Protein 5HF7 (pdb70)

B-factor: mean 44.43, std 16.36, range [14.42, 118.44]

Radius of gyration: 16.07 Å; Cα contacts (8 Å, |Δi|>4): 380; chains: 1; bounding box: 51×33×39 Å

CATH classification: 3.40.470.10

Sequence (197 aa):
KVDRFNGVSEAELLTKTLPDILTFNLDIVIIGINPGLMAAYKGHHYPPGGPPGGNHFWKCLFMSGLSEEVQLNHMDDHTLPGKYGIGFTNMVEERRTTPGSKDLSSKEFREGGRILVQKLQKYQPRIAVFNGKKCIYEEIFSKEVFGVKVKNLEFGLQPHKIPDTETLCYVMMPSSSARCAQFPRAQDKVVHYYIKLKDLRDQLKGIE

Nearest PDB structures (foldseek):
  6u15-assembly1_A  TM=9.972E-01  e=1.897E-40  Homo sapiens
  5cys-assembly1_A  TM=1.000E+00  e=2.961E-40  Homo sapiens
  1wyw-assembly1_A  TM=9.608E-01  e=2.384E-38  Homo sapiens
  3uo7-assembly1_A  TM=9.931E-01  e=1.777E-35  Homo sapiens
  3ufj-assembly1_B  TM=9.881E-01  e=6.341E-35  Homo sapiens

Solvent-accessible surface area: 9924 Å² total; per-residue (Å²): 160,138,102,151,14,125,67,45,64,81,70,96,1,68,113,76,69,18,86,57,15,30,62,116,146,5,23,0,0,0,0,1,24,21,3,28,12,48,10,0,54,94,26,29,4,29,10,39,134,44,39,23,0,17,108,0,0,82,78,3,43,7,1,129,78,92,22,71,29,117,35,0,112,72,0,20,80,75,39,15,0,0,0,2,24,5,7,127,102,1,3,58,13,38,201,80,17,56,68,66,37,17,126,92,6,0,142,65,3,24,118,57,4,59,120,37,91,1,90,0,0,0,0,3,1,66,44,0,3,90,42,0,9,97,66,35,41,63,49,86,89,106,126,26,128,45,12,93,17,118,59,100,1,48,137,16,130,2,26,0,6,0,0,5,23,1,31,44,174,34,84,146,45,82,138,4,93,44,0,13,103,44,0,68,68,0,51,69,18,34,74,121,43,74,61,105,95

InterPro domains:
  IPR003310 G/T mismatch-specific thymine DNA glycosylasee TDG-like, eukaryotes [TIGR00584] (2-329)
  IPR005122 Uracil-DNA glycosylase-like [PF03167] (129-289)
  IPR015637 Uracil DNA glycosylase family 2 [PTHR12159] (29-347)
  IPR015637 Uracil DNA glycosylase family 2 [cd10028] (124-293)
  IPR036895 Uracil-DNA glycosylase-like domain superfamily [G3DSA:3.40.470.10] (105-308)
  IPR036895 Uracil-DNA glycosylase-like domain superfamily [SSF52141] (123-297)

Organism: Homo sapiens (NCBI:txid9606)

GO terms:
  GO:0005634 nucleus (C, IDA)
  GO:0003690 double-stranded DNA binding (F, IDA)
  GO:0030983 mismatched DNA binding (F, IDA)
  GO:0008263 pyrimidine-specific mismatch base pair DNA N-glycosylase activity (F, IDA)
  GO:0006284 base-excision repair (P, IDA)
  GO:0019104 DNA N-glycosylase activity (F, IDA)
  GO:0003684 damaged DNA binding (F, TAS)
  GO:0005654 nucleoplasm (C, TAS)
  GO:0006284 base-excision repair (P, TAS)
  GO:0045008 depyrimidination (P, TAS)
  GO:0141167 chromosomal 5-methylcytosine DNA demethylation, oxidation pathway (P, TAS)
  GO:0019104 DNA N-glycosylase activity (F, TAS)
  GO:0005515 protein binding (F, IPI)
  GO:0005654 nucleoplasm (C, IDA)
  GO:0019104 DNA N-glycosylase activity (F, IMP)
  GO:0003676 nucleic acid binding (F, EXP)
  GO:0000287 magnesium ion binding (F, IDA)
  GO:0004844 uracil DNA N-glycosylase activity (F, IDA)
  GO:0005524 ATP binding (F, IDA)
  GO:0031402 sodium ion binding (F, IDA)

Structure (mmCIF, N/CA/C/O backbone):
data_5HF7
#
_entry.id   5HF7
#
_cell.length_a   97.030
_cell.length_b   52.750
_cell.length_c   81.340
_cell.angle_alpha   90.00
_cell.angle_beta   95.18
_cell.angle_gamma   90.00
#
_symmetry.space_group_name_H-M   'C 1 2 1'
#
loop_
_entity.id
_entity.type
_entity.pdbx_description
1 polymer 'G/T mismatch-specific thymine DNA glycosylase'
2 polymer 'DNA (28-MER)'
3 polymer 'DNA (28-MER)'
4 water water
#
loop_
_atom_site.group_PDB
_atom_site.id
_atom_site.type_symbol
_atom_site.label_atom_id
_atom_site.label_alt_id
_atom_site.label_comp_id
_atom_site.label_asym_id
_atom_site.label_entity_id
_atom_site.label_seq_id
_atom_site.pdbx_PDB_ins_code
_atom_site.Cartn_x
_atom_site.Cartn_y
_atom_site.Cartn_z
_atom_site.occupancy
_atom_site.B_iso_or_equiv
_atom_site.auth_seq_id
_atom_site.auth_comp_id
_atom_site.auth_asym_id
_atom_site.auth_atom_id
_atom_site.pdbx_PDB_model_num
ATOM 1 N N . LYS A 1 26 ? 1.830 3.797 41.291 1.00 72.48 107 LYS A N 1
ATOM 2 C CA . LYS A 1 26 ? 2.890 4.228 42.202 1.00 69.19 107 LYS A CA 1
ATOM 3 C C . LYS A 1 26 ? 4.202 4.524 41.467 1.00 68.22 107 LYS A C 1
ATOM 4 O O . LYS A 1 26 ? 4.450 3.975 40.390 1.00 68.44 107 LYS A O 1
ATOM 6 N N . VAL A 1 27 ? 5.043 5.387 42.062 1.00 60.15 108 VAL A N 1
ATOM 7 C CA . VAL A 1 27 ? 6.343 5.768 41.507 1.00 55.89 108 VAL A CA 1
ATOM 8 C C . VAL A 1 27 ? 7.410 4.766 41.980 1.00 53.50 108 VAL A C 1
ATOM 9 O O . VAL A 1 27 ? 7.569 4.549 43.181 1.00 52.09 108 VAL A O 1
ATOM 13 N N . ASP A 1 28 ? 8.125 4.165 41.024 1.00 46.25 109 ASP A N 1
ATOM 14 C CA . ASP A 1 28 ? 9.176 3.187 41.282 1.00 42.74 109 ASP A CA 1
ATOM 15 C C . ASP A 1 28 ? 10.537 3.894 41.285 1.00 41.27 109 ASP A C 1
ATOM 16 O O . ASP A 1 28 ? 11.093 4.173 40.224 1.00 41.31 109 ASP A O 1
ATOM 21 N N . ARG A 1 29 ? 11.055 4.216 42.467 1.00 34.97 110 ARG A N 1
ATOM 22 C CA . ARG A 1 29 ? 12.347 4.894 42.580 1.00 33.56 110 ARG A CA 1
ATOM 23 C C . ARG A 1 29 ? 13.500 3.922 42.810 1.00 36.03 110 ARG A C 1
ATOM 24 O O . ARG A 1 29 ? 14.659 4.338 42.735 1.00 34.94 110 ARG A O 1
ATOM 32 N N . PHE A 1 30 ? 13.204 2.642 43.142 1.00 30.61 111 PHE A N 1
ATOM 33 C CA . PHE A 1 30 ? 14.264 1.692 43.507 1.00 28.64 111 PHE A CA 1
ATOM 34 C C . PHE A 1 30 ? 14.242 0.380 42.722 1.00 32.56 111 PHE A C 1
ATOM 35 O O . PHE A 1 30 ? 14.491 -0.705 43.281 1.00 31.25 111 PHE A O 1
ATOM 43 N N . ASN A 1 31 ? 13.989 0.491 41.406 1.00 29.70 112 ASN A N 1
ATOM 44 C CA . ASN A 1 31 ? 14.054 -0.662 40.519 1.00 30.54 112 ASN A CA 1
ATOM 45 C C . ASN A 1 31 ? 13.295 -1.893 41.072 1.00 33.18 112 ASN A C 1
ATOM 46 O O . ASN A 1 31 ? 13.823 -2.996 41.093 1.00 34.12 112 ASN A O 1
ATOM 51 N N . GLY A 1 32 ? 12.069 -1.679 41.545 1.00 32.65 113 GLY A N 1
ATOM 52 C CA . GLY A 1 32 ? 11.224 -2.769 42.038 1.00 33.68 113 GLY A CA 1
ATOM 53 C C . GLY A 1 32 ? 11.489 -3.273 43.443 1.00 37.20 113 GLY A C 1
ATOM 54 O O . GLY A 1 32 ? 10.852 -4.238 43.871 1.00 39.05 113 GLY A O 1
ATOM 55 N N . VAL A 1 33 ? 12.423 -2.647 44.168 1.00 32.88 114 VAL A N 1
ATOM 56 C CA . VAL A 1 33 ? 12.712 -2.992 45.565 1.00 31.98 114 VAL A CA 1
ATOM 57 C C . VAL A 1 33 ? 11.811 -2.108 46.447 1.00 34.89 114 VAL A C 1
ATOM 58 O O . VAL A 1 33 ? 11.741 -0.895 46.226 1.00 32.23 114 VAL A O 1
ATOM 62 N N . SER A 1 34 ? 11.109 -2.711 47.431 1.00 33.35 115 SER A N 1
ATOM 63 C CA . SER A 1 34 ? 10.209 -1.938 48.303 1.00 33.39 115 SER A CA 1
ATOM 64 C C . SER A 1 34 ? 10.982 -1.070 49.282 1.00 35.53 115 SER A C 1
ATOM 65 O O . SER A 1 34 ? 12.094 -1.425 49.676 1.00 33.84 115 SER A O 1
ATOM 68 N N . GLU A 1 35 ? 10.377 0.058 49.703 1.00 34.64 116 GLU A N 1
ATOM 69 C CA . GLU A 1 35 ? 10.951 0.959 50.706 1.00 34.17 116 GLU A CA 1
ATOM 70 C C . GLU A 1 35 ? 11.106 0.165 52.013 1.00 36.30 116 GLU A C 1
ATOM 71 O O . GLU A 1 35 ? 12.137 0.285 52.690 1.00 33.34 116 GLU A O 1
ATOM 77 N N . ALA A 1 36 ? 10.115 -0.700 52.322 1.00 35.96 117 ALA A N 1
ATOM 78 C CA . ALA A 1 36 ? 10.134 -1.572 53.509 1.00 37.42 117 ALA A CA 1
ATOM 79 C C . ALA A 1 36 ? 11.392 -2.453 53.564 1.00 38.54 117 ALA A C 1
ATOM 80 O O . ALA A 1 36 ? 11.958 -2.620 54.646 1.00 37.58 117 ALA A O 1
ATOM 82 N N . GLU A 1 37 ? 11.845 -2.992 52.405 1.00 34.00 118 GLU A N 1
ATOM 83 C CA . GLU A 1 37 ? 13.062 -3.809 52.341 1.00 33.90 118 GLU A CA 1
ATOM 84 C C . GLU A 1 37 ? 14.300 -2.950 52.607 1.00 35.45 118 GLU A C 1
ATOM 85 O O . GLU A 1 37 ? 15.189 -3.361 53.352 1.00 33.46 118 GLU A O 1
ATOM 91 N N . LEU A 1 38 ? 14.365 -1.762 51.990 1.00 31.50 119 LEU A N 1
ATOM 92 C CA . LEU A 1 38 ? 15.505 -0.857 52.185 1.00 28.52 119 LEU A CA 1
ATOM 93 C C . LEU A 1 38 ? 15.691 -0.446 53.636 1.00 31.72 119 LEU A C 1
ATOM 94 O O . LEU A 1 38 ? 16.826 -0.297 54.093 1.00 31.11 119 LEU A O 1
ATOM 99 N N . LEU A 1 39 ? 14.578 -0.214 54.338 1.00 30.51 120 LEU A N 1
ATOM 100 C CA . LEU A 1 39 ? 14.576 0.156 55.760 1.00 31.70 120 LEU A CA 1
ATOM 101 C C . LEU A 1 39 ? 15.274 -0.861 56.677 1.00 36.60 120 LEU A C 1
ATOM 102 O O . LEU A 1 39 ? 15.667 -0.496 57.796 1.00 36.39 120 LEU A O 1
ATOM 107 N N . THR A 1 40 ? 15.411 -2.137 56.215 1.00 33.93 121 THR A N 1
ATOM 108 C CA . THR A 1 40 ? 16.066 -3.209 56.982 1.00 35.93 121 THR A CA 1
ATOM 109 C C . THR A 1 40 ? 17.575 -3.289 56.666 1.00 37.48 121 THR A C 1
ATOM 110 O O . THR A 1 40 ? 18.320 -3.959 57.393 1.00 37.73 121 THR A O 1
ATOM 114 N N . LYS A 1 41 ? 18.015 -2.612 55.586 1.00 32.14 122 LYS A N 1
ATOM 115 C CA . LYS A 1 41 ? 19.406 -2.636 55.157 1.00 30.49 122 LYS A CA 1
ATOM 116 C C . LYS A 1 41 ? 20.274 -1.657 55.921 1.00 34.18 122 LYS A C 1
ATOM 117 O O . LYS A 1 41 ? 19.765 -0.714 56.516 1.00 33.67 122 LYS A O 1
ATOM 123 N N . THR A 1 42 ? 21.586 -1.942 55.972 1.00 31.09 123 THR A N 1
ATOM 124 C CA . THR A 1 42 ? 22.570 -1.071 56.600 1.00 29.60 123 THR A CA 1
ATOM 125 C C . THR A 1 42 ? 23.669 -0.775 55.600 1.00 31.02 123 THR A C 1
ATOM 126 O O . THR A 1 42 ? 23.766 -1.441 54.552 1.00 31.49 123 THR A O 1
ATOM 130 N N . LEU A 1 43 ? 24.495 0.215 55.925 1.00 26.40 124 LEU A N 1
ATOM 131 C CA . LEU A 1 43 ? 25.575 0.661 55.066 1.00 25.22 124 LEU A CA 1
ATOM 132 C C . LEU A 1 43 ? 26.897 0.422 55.765 1.00 29.60 124 LEU A C 1
ATOM 133 O O . LEU A 1 43 ? 27.120 0.977 56.845 1.00 30.61 124 LEU A O 1
ATOM 138 N N . PRO A 1 44 ? 27.784 -0.400 55.165 1.00 28.13 125 PRO A N 1
ATOM 139 C CA . PRO A 1 44 ? 29.079 -0.661 55.799 1.00 29.03 125 PRO A CA 1
ATOM 140 C C . PRO A 1 44 ? 29.991 0.555 55.954 1.00 31.74 125 PRO A C 1
ATOM 141 O O . PRO A 1 44 ? 30.072 1.423 55.074 1.00 30.49 125 PRO A O 1
ATOM 145 N N . ASP A 1 45 ? 30.712 0.597 57.081 1.00 28.70 126 ASP A N 1
ATOM 146 C CA . ASP A 1 45 ? 31.711 1.618 57.309 1.00 29.34 126 ASP A CA 1
ATOM 147 C C . ASP A 1 45 ? 32.863 1.372 56.353 1.00 35.13 126 ASP A C 1
ATOM 148 O O . ASP A 1 45 ? 33.114 0.235 55.962 1.00 34.41 126 ASP A O 1
ATOM 153 N N . ILE A 1 46 ? 33.569 2.439 55.981 1.00 27.39 127 ILE A N 1
ATOM 154 C CA . ILE A 1 46 ? 34.766 2.302 55.169 1.00 29.15 127 ILE A CA 1
ATOM 155 C C . ILE A 1 46 ? 35.825 2.977 56.009 1.00 32.22 127 ILE A C 1
ATOM 156 O O . ILE A 1 46 ? 36.021 4.190 55.914 1.00 30.45 127 ILE A O 1
ATOM 161 N N . LEU A 1 47 ? 36.433 2.202 56.918 1.00 30.45 128 LEU A N 1
ATOM 162 C CA . LEU A 1 47 ? 37.421 2.752 57.843 1.00 31.07 128 LEU A CA 1
ATOM 163 C C . LEU A 1 47 ? 38.713 1.955 57.875 1.00 36.12 128 LEU A C 1
ATOM 164 O O . LEU A 1 47 ? 38.697 0.727 57.771 1.00 35.61 128 LEU A O 1
ATOM 169 N N . THR A 1 48 ? 39.834 2.673 57.994 1.00 35.03 129 THR A N 1
ATOM 170 C CA . THR A 1 48 ? 41.187 2.126 58.116 1.00 37.49 129 THR A CA 1
ATOM 171 C C . THR A 1 48 ? 41.922 3.006 59.124 1.00 40.56 129 THR A C 1
ATOM 172 O O . THR A 1 48 ? 41.413 4.066 59.508 1.00 38.07 129 THR A O 1
ATOM 176 N N . PHE A 1 49 ? 43.129 2.596 59.520 1.00 38.53 130 PHE A N 1
ATOM 177 C CA . PHE A 1 49 ? 43.964 3.408 60.394 1.00 39.66 130 PHE A CA 1
ATOM 178 C C . PHE A 1 49 ? 44.724 4.429 59.520 1.00 44.12 130 PHE A C 1
ATOM 179 O O . PHE A 1 49 ? 44.715 4.326 58.285 1.00 44.36 130 PHE A O 1
ATOM 187 N N . ASN A 1 50 ? 45.338 5.434 60.161 1.00 41.44 131 ASN A N 1
ATOM 188 C CA . ASN A 1 50 ? 46.144 6.501 59.548 1.00 41.86 131 ASN A CA 1
ATOM 189 C C . ASN A 1 50 ? 45.385 7.325 58.492 1.00 43.39 131 ASN A C 1
ATOM 190 O O . ASN A 1 50 ? 45.994 7.828 57.544 1.00 45.23 131 ASN A O 1
ATOM 195 N N . LEU A 1 51 ? 44.068 7.490 58.665 1.00 37.46 132 LEU A N 1
ATOM 196 C CA . LEU A 1 51 ? 43.298 8.327 57.731 1.00 35.01 132 LEU A CA 1
ATOM 197 C C . LEU A 1 51 ? 43.473 9.803 58.082 1.00 38.45 132 LEU A C 1
ATOM 198 O O . LEU A 1 51 ? 43.652 10.146 59.251 1.00 38.42 132 LEU A O 1
ATOM 203 N N . ASP A 1 52 ? 43.411 10.675 57.078 1.00 33.62 133 ASP A N 1
ATOM 204 C CA . ASP A 1 52 ? 43.443 12.101 57.336 1.00 32.48 133 ASP A CA 1
ATOM 205 C C . ASP A 1 52 ? 42.044 12.533 57.781 1.00 34.21 133 ASP A C 1
ATOM 206 O O . ASP A 1 52 ? 41.901 13.348 58.693 1.00 34.24 133 ASP A O 1
ATOM 211 N N . ILE A 1 53 ? 41.009 11.997 5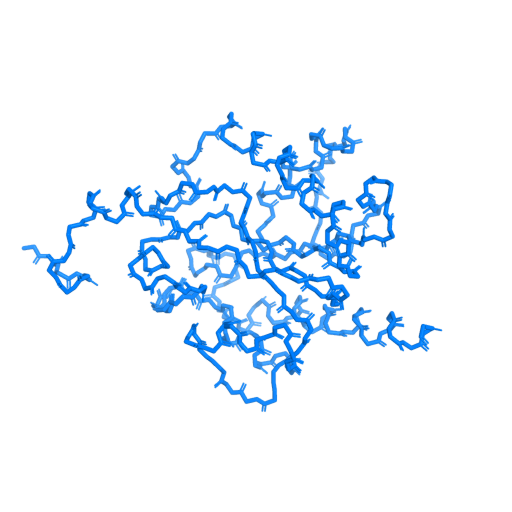7.118 1.00 30.61 134 ILE A N 1
ATOM 212 C CA . ILE A 1 53 ? 39.633 12.411 57.330 1.00 27.63 134 ILE A CA 1
ATOM 213 C C . ILE A 1 53 ? 38.667 11.230 57.424 1.00 31.24 134 ILE A C 1
ATOM 214 O O . ILE A 1 53 ? 38.755 10.285 56.637 1.00 30.92 134 ILE A O 1
ATOM 219 N N . VAL A 1 54 ? 37.672 11.351 58.314 1.00 26.31 135 VAL A N 1
ATOM 220 C CA . VAL A 1 54 ? 36.556 10.409 58.356 1.00 25.04 135 VAL A CA 1
ATOM 221 C C . VAL A 1 54 ? 35.304 11.260 58.192 1.00 25.58 135 VAL A C 1
ATOM 222 O O . VAL A 1 54 ? 35.072 12.174 58.995 1.00 25.89 135 VAL A O 1
ATOM 226 N N . ILE A 1 55 ? 34.535 10.998 57.125 1.00 23.89 136 ILE A N 1
ATOM 227 C CA . ILE A 1 55 ? 33.281 11.710 56.891 1.00 22.72 136 ILE A CA 1
ATOM 228 C C . ILE A 1 55 ? 32.238 10.944 57.693 1.00 24.49 136 I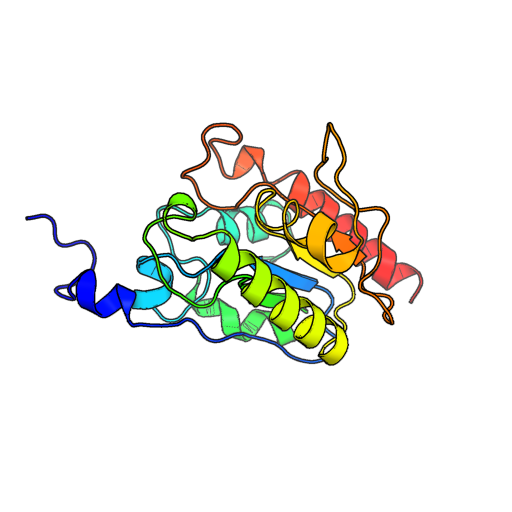LE A C 1
ATOM 229 O O . ILE A 1 55 ? 31.985 9.757 57.436 1.00 24.42 136 ILE A O 1
ATOM 234 N N . ILE A 1 56 ? 31.616 11.654 58.657 1.00 22.14 137 ILE A N 1
ATOM 235 C CA . ILE A 1 56 ? 30.585 11.082 59.514 1.00 21.56 137 ILE A CA 1
ATOM 236 C C . ILE A 1 56 ? 29.255 11.586 59.091 1.00 25.77 137 ILE A C 1
ATOM 237 O O . ILE A 1 56 ? 28.942 12.758 59.331 1.00 25.27 137 ILE A O 1
ATOM 242 N N . GLY A 1 57 ? 28.484 10.723 58.437 1.00 24.10 138 GLY A N 1
ATOM 243 C CA . GLY A 1 57 ? 27.128 11.064 58.052 1.00 23.05 138 GLY A CA 1
ATOM 244 C C . GLY A 1 57 ? 26.153 10.912 59.213 1.00 26.25 138 GLY A C 1
ATOM 245 O O . GLY A 1 57 ? 26.536 10.520 60.322 1.00 24.56 138 GLY A O 1
ATOM 246 N N . ILE A 1 58 ? 24.873 11.178 58.946 1.00 23.66 139 ILE A N 1
ATOM 247 C CA . ILE A 1 58 ? 23.838 11.042 59.976 1.00 22.50 139 ILE A CA 1
ATOM 248 C C . ILE A 1 58 ? 23.418 9.559 60.060 1.00 24.86 139 ILE A C 1
ATOM 249 O O . ILE A 1 58 ? 23.490 8.958 61.128 1.00 25.66 139 ILE A O 1
ATOM 254 N N . ASN A 1 59 ? 22.950 8.994 58.921 1.00 22.77 140 ASN A N 1
ATOM 255 C CA . ASN A 1 59 ? 22.535 7.590 58.819 1.00 22.73 140 ASN A CA 1
ATOM 256 C C . ASN A 1 59 ? 22.329 7.306 57.345 1.00 25.36 140 ASN A C 1
ATOM 257 O O . ASN A 1 59 ? 22.288 8.258 56.565 1.00 23.72 140 ASN A O 1
ATOM 262 N N . PRO A 1 60 ? 22.118 6.053 56.916 1.00 23.22 141 PRO A N 1
ATOM 263 C CA . PRO A 1 60 ? 21.898 5.842 55.484 1.00 21.60 141 PRO A CA 1
ATOM 264 C C . PRO A 1 60 ? 20.519 6.338 55.074 1.00 23.87 141 PRO A C 1
ATOM 265 O O . PRO A 1 60 ? 19.548 6.107 55.786 1.00 23.65 141 PRO A O 1
ATOM 269 N N . GLY A 1 61 ? 20.449 6.993 53.926 1.00 23.62 142 GLY A N 1
ATOM 270 C CA . GLY A 1 61 ? 19.176 7.347 53.306 1.00 23.17 142 GLY A CA 1
ATOM 271 C C . GLY A 1 61 ? 18.745 6.126 52.491 1.00 26.49 142 GLY A C 1
ATOM 272 O O . GLY A 1 61 ? 19.507 5.157 52.381 1.00 24.94 142 GLY A O 1
ATOM 273 N N . LEU A 1 62 ? 17.558 6.164 51.866 1.00 22.66 143 LEU A N 1
ATOM 274 C CA . LEU A 1 62 ? 17.079 5.021 51.063 1.00 24.58 143 LEU A CA 1
ATOM 275 C C . LEU A 1 62 ? 18.035 4.610 49.923 1.00 25.69 143 LEU A C 1
ATOM 276 O O . LEU A 1 62 ? 18.314 3.408 49.766 1.00 26.83 143 LEU A O 1
ATOM 281 N N . MET A 1 63 ? 18.574 5.597 49.160 1.00 23.79 144 MET A N 1
ATOM 282 C CA . MET A 1 63 ? 19.479 5.268 48.058 1.00 23.58 144 MET A CA 1
ATOM 283 C C . MET A 1 63 ? 20.813 4.680 48.547 1.00 25.05 144 MET A C 1
ATOM 284 O O . MET A 1 63 ? 21.301 3.730 47.924 1.00 24.17 144 MET A O 1
ATOM 289 N N . ALA A 1 64 ? 21.384 5.191 49.655 1.00 22.94 145 ALA A N 1
ATOM 290 C CA . ALA A 1 64 ? 22.614 4.580 50.179 1.00 23.29 145 ALA A CA 1
ATOM 291 C C . ALA A 1 64 ? 22.343 3.148 50.625 1.00 25.94 145 ALA A C 1
ATOM 292 O O . ALA A 1 64 ? 23.174 2.281 50.353 1.00 26.53 145 ALA A O 1
ATOM 294 N N . ALA A 1 65 ? 21.183 2.884 51.281 1.00 22.64 146 ALA A N 1
ATOM 295 C CA . ALA A 1 65 ? 20.843 1.495 51.673 1.00 23.53 146 ALA A CA 1
ATOM 296 C C . ALA A 1 65 ? 20.691 0.604 50.421 1.00 26.73 146 ALA A C 1
ATOM 297 O O . ALA A 1 65 ? 21.194 -0.532 50.398 1.00 26.70 146 ALA A O 1
ATOM 299 N N . TYR A 1 66 ? 20.024 1.124 49.386 1.00 24.17 147 TYR A N 1
ATOM 300 C CA . TYR A 1 66 ? 19.816 0.404 48.133 1.00 25.65 147 TYR A CA 1
ATOM 301 C C . TYR A 1 66 ? 21.153 0.002 47.492 1.00 29.04 147 TYR A C 1
ATOM 302 O O . TYR A 1 66 ? 21.371 -1.165 47.157 1.00 30.30 147 TYR A O 1
ATOM 311 N N . LYS A 1 67 ? 22.040 0.994 47.319 1.00 26.40 148 LYS A N 1
ATOM 312 C CA . LYS A 1 67 ? 23.301 0.818 46.583 1.00 26.20 148 LYS A CA 1
ATOM 313 C C . LYS A 1 67 ? 24.415 0.133 47.374 1.00 29.03 148 LYS A C 1
ATOM 314 O O . LYS A 1 67 ? 25.282 -0.519 46.775 1.00 29.69 148 LYS A O 1
ATOM 320 N N . GLY A 1 68 ? 24.403 0.322 48.682 1.00 25.19 149 GLY A N 1
ATOM 321 C CA . GLY A 1 68 ? 25.473 -0.186 49.540 1.00 25.25 149 GLY A CA 1
ATOM 322 C C . GLY A 1 68 ? 26.728 0.647 49.394 1.00 27.53 149 GLY A C 1
ATOM 323 O O . GLY A 1 68 ? 27.827 0.194 49.714 1.00 26.93 149 GLY A O 1
ATOM 324 N N . HIS A 1 69 ? 26.570 1.905 48.962 1.00 25.05 150 HIS A N 1
ATOM 325 C CA . HIS A 1 69 ? 27.680 2.848 48.827 1.00 23.93 150 HIS A CA 1
ATOM 326 C C . HIS A 1 69 ? 27.309 4.188 49.451 1.00 26.47 150 HIS A C 1
ATOM 327 O O . HIS A 1 69 ? 26.139 4.476 49.660 1.00 24.79 150 HIS A O 1
ATOM 334 N N . HIS A 1 70 ? 28.312 5.016 49.687 1.00 24.25 151 HIS A N 1
ATOM 335 C CA . HIS A 1 70 ? 28.123 6.264 50.395 1.00 24.53 151 HIS A CA 1
ATOM 336 C C . HIS A 1 70 ? 27.716 7.429 49.508 1.00 25.33 151 HIS A C 1
ATOM 337 O O . HIS A 1 70 ? 28.263 7.651 48.424 1.00 23.34 151 HIS A O 1
ATOM 344 N N . TYR A 1 71 ? 26.716 8.169 49.995 1.00 24.29 152 TYR A N 1
ATOM 345 C CA . TYR A 1 71 ? 26.157 9.372 49.354 1.00 21.91 152 TYR A CA 1
ATOM 346 C C . TYR A 1 71 ? 25.792 9.247 47.824 1.00 25.43 152 TYR A C 1
ATOM 347 O O . TYR A 1 71 ? 26.139 10.172 47.052 1.00 26.16 152 TYR A O 1
ATOM 356 N N A PRO A 1 72 ? 25.059 8.208 47.372 0.50 22.48 153 PRO A N 1
ATOM 357 N N B PRO A 1 72 ? 25.008 8.218 47.414 0.50 23.29 153 PRO A N 1
ATOM 358 C CA A PRO A 1 72 ? 24.654 8.191 45.953 0.50 23.80 153 PRO A CA 1
ATOM 359 C CA B PRO A 1 72 ? 24.616 8.113 45.997 0.50 25.05 153 PRO A CA 1
ATOM 360 C C A PRO A 1 72 ? 23.605 9.270 45.691 0.50 29.69 153 PRO A C 1
ATOM 361 C C B PRO A 1 72 ? 23.381 8.926 45.621 0.50 32.24 153 PRO A C 1
ATOM 362 O O A PRO A 1 72 ? 22.857 9.660 46.600 0.50 28.55 153 PRO A O 1
ATOM 363 O O B PRO A 1 72 ? 22.652 9.431 46.489 0.50 30.41 153 PRO A O 1
ATOM 370 N N A GLY A 1 73 ? 23.567 9.732 44.451 0.50 29.11 154 GLY A N 1
ATOM 371 N N B GLY A 1 73 ? 23.153 8.970 44.307 0.50 31.46 154 GLY A N 1
ATOM 372 C CA A GLY A 1 73 ? 22.632 10.751 44.004 0.50 31.05 154 GLY A CA 1
ATOM 373 C CA B GLY A 1 73 ? 22.005 9.545 43.620 0.50 33.25 154 GLY A CA 1
ATOM 374 C C A GLY A 1 73 ? 21.204 10.255 43.872 0.50 38.78 154 GLY A C 1
ATOM 375 C C B GLY A 1 73 ? 21.665 11.002 43.836 0.50 39.23 154 GLY A C 1
ATOM 376 O O A GLY A 1 73 ? 20.930 9.073 44.107 0.50 40.34 154 GLY A O 1
ATOM 377 O O B GLY A 1 73 ? 22.429 11.758 44.458 0.50 36.82 154 GLY A O 1
ATOM 378 N N A PRO A 1 74 ? 20.245 11.147 43.542 0.50 36.02 155 PRO A N 1
ATOM 379 N N B PRO A 1 74 ? 20.503 11.424 43.274 0.50 38.70 155 PRO A N 1
ATOM 380 C CA A PRO A 1 74 ? 20.414 12.553 43.121 0.50 35.53 155 PRO A CA 1
ATOM 381 C CA B PRO A 1 74 ? 19.921 12.764 43.349 0.50 39.09 155 PRO A CA 1
ATOM 382 C C A PRO A 1 74 ? 20.353 13.657 44.202 0.50 36.73 155 PRO A C 1
ATOM 383 C C B PRO A 1 74 ? 19.557 13.082 44.788 0.50 42.26 155 PRO A C 1
ATOM 384 O O A PRO A 1 74 ? 20.883 14.752 43.979 0.50 36.47 155 PRO A O 1
ATOM 385 O O B PRO A 1 74 ? 19.157 12.203 45.571 0.50 41.66 155 PRO A O 1
ATOM 392 N N A GLY A 1 75 ? 19.717 13.373 45.340 0.50 29.85 156 GLY A N 1
ATOM 393 N N B GLY A 1 75 ? 19.737 14.339 45.128 0.50 36.31 156 GLY A N 1
ATOM 394 C CA A GLY A 1 75 ? 19.476 14.344 46.399 0.50 27.49 156 GLY A CA 1
ATOM 395 C CA B GLY A 1 75 ? 19.436 14.807 46.465 0.50 33.28 156 GLY A CA 1
ATOM 396 C C A GLY A 1 75 ? 20.601 14.566 47.381 0.50 29.35 156 GLY A C 1
ATOM 397 C C B GLY A 1 75 ? 20.632 14.836 47.392 0.50 32.10 156 GLY A C 1
ATOM 398 O O A GLY A 1 75 ? 20.330 14.852 48.547 0.50 24.92 156 GLY A O 1
ATOM 399 O O B GLY A 1 75 ? 20.442 15.141 48.562 0.50 28.28 156 GLY A O 1
ATOM 400 N N . ASN A 1 76 ? 21.871 14.489 46.910 1.00 28.18 157 ASN A N 1
ATOM 401 C CA . ASN A 1 76 ? 23.055 14.629 47.789 1.00 25.59 157 ASN A CA 1
ATOM 402 C C . ASN A 1 76 ? 24.238 15.300 47.127 1.00 28.60 157 ASN A C 1
ATOM 403 O O . ASN A 1 76 ? 24.637 14.932 46.016 1.00 30.10 157 ASN A O 1
ATOM 408 N N . HIS A 1 77 ? 24.797 16.316 47.810 1.00 23.65 158 HIS A N 1
ATOM 409 C CA . HIS A 1 77 ? 25.870 17.144 47.267 1.00 22.25 158 HIS A CA 1
ATOM 410 C C . HIS A 1 77 ? 27.273 16.685 47.569 1.00 23.57 158 HIS A C 1
ATOM 411 O O . HIS A 1 77 ? 28.202 17.333 47.084 1.00 24.42 158 HIS A O 1
ATOM 418 N N . PHE A 1 78 ? 27.459 15.567 48.315 1.00 23.14 159 PHE A N 1
ATOM 419 C CA . PHE A 1 78 ? 28.805 15.184 48.752 1.00 22.70 159 PHE A CA 1
ATOM 420 C C . PHE A 1 78 ? 29.845 15.058 47.623 1.00 27.78 159 PHE A C 1
ATOM 421 O O . PHE A 1 78 ? 30.892 15.710 47.684 1.00 27.54 159 PHE A O 1
ATOM 429 N N . TRP A 1 79 ? 29.584 14.191 46.626 1.00 25.61 160 TRP A N 1
ATOM 430 C CA . TRP A 1 79 ? 30.568 13.933 45.576 1.00 26.21 160 TRP A CA 1
ATOM 431 C C . TRP A 1 79 ? 30.872 15.170 44.749 1.00 27.86 160 TRP A C 1
ATOM 432 O O . TRP A 1 79 ? 32.028 15.376 44.365 1.00 28.96 160 TRP A O 1
ATOM 443 N N . LYS A 1 80 ? 29.849 16.005 44.504 1.00 25.49 161 LYS A N 1
ATOM 444 C CA . LYS A 1 80 ? 30.012 17.269 43.765 1.00 26.84 161 LYS A CA 1
ATOM 445 C C . LYS A 1 80 ? 30.923 18.200 44.568 1.00 30.30 161 LYS A C 1
ATOM 446 O O . LYS A 1 80 ? 31.895 18.708 44.010 1.00 31.21 161 LYS A O 1
ATOM 452 N N . CYS A 1 81 ? 30.617 18.428 45.868 1.00 26.42 162 CYS A N 1
ATOM 453 C CA . CYS A 1 81 ? 31.462 19.283 46.726 1.00 26.74 162 CYS A CA 1
ATOM 454 C C . CYS A 1 81 ? 32.878 18.757 46.883 1.00 28.84 162 CYS A C 1
ATOM 455 O O . CYS A 1 81 ? 33.804 19.551 46.912 1.00 30.09 162 CYS A O 1
ATOM 458 N N . LEU A 1 82 ? 33.066 17.430 46.959 1.00 27.23 163 LEU A N 1
ATOM 459 C CA . LEU A 1 82 ? 34.406 16.837 47.085 1.00 27.31 163 LEU A CA 1
ATOM 460 C C . LEU A 1 82 ? 35.259 17.248 45.872 1.00 31.83 163 LEU A C 1
ATOM 461 O O . LEU A 1 82 ? 36.426 17.611 46.036 1.00 32.42 163 LEU A O 1
ATOM 466 N N . PHE A 1 83 ? 34.641 17.286 44.678 1.00 28.71 164 PHE A N 1
ATOM 467 C CA . PHE A 1 83 ? 35.339 17.685 43.452 1.00 30.35 164 PHE A CA 1
ATOM 468 C C . PHE A 1 83 ? 35.510 19.196 43.369 1.00 35.85 164 PHE A C 1
ATOM 469 O O . PH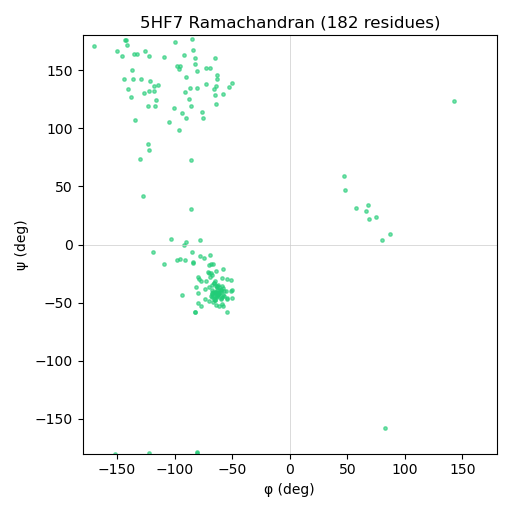E A 1 83 ? 36.626 19.673 43.162 1.00 38.10 164 PHE A O 1
ATOM 477 N N . MET A 1 84 ? 34.410 19.949 43.521 1.00 31.70 165 MET A N 1
ATOM 478 C CA . MET A 1 84 ? 34.424 21.419 43.442 1.00 32.20 165 MET A CA 1
ATOM 479 C C . MET A 1 84 ? 35.428 22.088 44.407 1.00 35.22 165 MET A C 1
ATOM 480 O O . MET A 1 84 ? 35.951 23.160 44.079 1.00 37.79 165 MET A O 1
ATOM 485 N N . SER A 1 85 ? 35.703 21.448 45.563 1.00 29.67 166 SER A N 1
ATOM 486 C CA . SER A 1 85 ? 36.623 21.930 46.594 1.00 30.37 166 SER A CA 1
ATOM 487 C C . SER A 1 85 ? 38.076 21.568 46.303 1.00 37.42 166 SER A C 1
ATOM 488 O O . SER A 1 85 ? 38.975 22.087 46.965 1.00 39.26 166 SER A O 1
ATOM 491 N N . GLY A 1 86 ? 38.283 20.635 45.381 1.00 35.52 167 GLY A N 1
ATOM 492 C CA . GLY A 1 86 ? 39.610 20.149 45.024 1.00 38.10 167 GLY A CA 1
ATOM 493 C C . GLY A 1 86 ? 40.088 18.999 45.895 1.00 41.24 167 GLY A C 1
ATOM 494 O O . GLY A 1 86 ? 41.256 18.611 45.809 1.00 43.83 167 GLY A O 1
ATOM 495 N N . LEU A 1 87 ? 39.194 18.440 46.743 1.00 34.39 168 LEU A N 1
ATOM 496 C CA . LEU A 1 87 ? 39.524 17.303 47.609 1.00 34.30 168 LEU A CA 1
ATOM 497 C C . LEU A 1 87 ? 39.730 16.029 46.766 1.00 40.16 168 LEU A C 1
ATOM 498 O O . LEU A 1 87 ? 40.535 15.181 47.122 1.00 42.36 168 LEU A O 1
ATOM 503 N N . SER A 1 88 ? 39.074 15.954 45.604 1.00 36.16 169 SER A N 1
ATOM 504 C CA . SER A 1 88 ? 39.298 14.912 44.596 1.00 38.02 169 SER A CA 1
ATOM 505 C C . SER A 1 88 ? 39.718 15.681 43.314 1.00 44.57 169 SER A C 1
ATOM 506 O O . SER A 1 88 ? 39.174 16.764 43.077 1.00 42.38 169 SER A O 1
ATOM 509 N N . GLU A 1 89 ? 40.695 15.158 42.526 1.00 46.78 170 GLU A N 1
ATOM 510 C CA A GLU A 1 89 ? 41.173 15.834 41.311 0.50 49.01 170 GLU A CA 1
ATOM 511 C CA B GLU A 1 89 ? 41.179 15.821 41.306 0.50 49.09 170 GLU A CA 1
ATOM 512 C C . GLU A 1 89 ? 40.230 15.639 40.111 1.00 51.57 170 GLU A C 1
ATOM 513 O O . GLU A 1 89 ? 40.362 16.342 39.102 1.00 53.00 170 GLU A O 1
ATOM 524 N N . VAL A 1 90 ? 39.282 14.697 40.221 1.00 45.06 171 VAL A N 1
ATOM 525 C CA . VAL A 1 90 ? 38.273 14.401 39.197 1.00 43.95 171 VAL A CA 1
ATOM 526 C C . VAL A 1 90 ? 36.914 14.253 39.885 1.00 44.03 171 VAL A C 1
ATOM 527 O O . VAL A 1 90 ? 36.858 14.098 41.107 1.00 40.84 171 VAL A O 1
ATOM 531 N N . GLN A 1 91 ? 35.824 14.317 39.107 1.00 39.94 172 GLN A N 1
ATOM 532 C CA . GLN A 1 91 ? 34.491 14.132 39.655 1.00 36.27 172 GLN A CA 1
ATOM 533 C C . GLN A 1 91 ? 34.271 12.630 39.912 1.00 39.06 172 GLN A C 1
ATOM 534 O O . GLN A 1 91 ? 34.226 11.820 38.976 1.00 38.98 172 GLN A O 1
ATOM 540 N N . LEU A 1 92 ? 34.147 12.269 41.191 1.00 34.92 173 LEU A N 1
ATOM 541 C CA . LEU A 1 92 ? 33.920 10.884 41.586 1.00 35.08 173 LEU A CA 1
ATOM 542 C C . LEU A 1 92 ? 32.435 10.685 41.875 1.00 35.14 173 LEU A C 1
ATOM 543 O O . LEU A 1 92 ? 31.656 11.640 41.833 1.00 32.21 173 LEU A O 1
ATOM 548 N N . ASN A 1 93 ? 32.038 9.449 42.133 1.00 30.79 174 ASN A N 1
ATOM 549 C CA . ASN A 1 93 ? 30.657 9.141 42.457 1.00 30.69 174 ASN A CA 1
ATOM 550 C C . ASN A 1 93 ? 30.669 8.054 43.544 1.00 31.14 174 ASN A C 1
ATOM 551 O O . ASN A 1 93 ? 31.743 7.550 43.889 1.00 28.96 174 ASN A O 1
ATOM 556 N N . HIS A 1 94 ? 29.496 7.673 44.048 1.00 27.65 175 HIS A N 1
ATOM 557 C CA . HIS A 1 94 ? 29.367 6.678 45.130 1.00 27.98 175 HIS A CA 1
ATOM 558 C C . HIS A 1 94 ? 30.122 5.368 44.886 1.00 30.88 175 HIS A C 1
ATOM 559 O O . HIS A 1 94 ? 30.595 4.749 45.842 1.00 31.98 175 HIS A O 1
ATOM 566 N N . MET A 1 95 ? 30.263 4.962 43.610 1.00 29.38 176 MET A N 1
ATOM 567 C CA . MET A 1 95 ? 30.942 3.696 43.299 1.00 30.59 176 MET A CA 1
ATOM 568 C C . MET A 1 95 ? 32.443 3.734 43.601 1.00 35.47 176 MET A C 1
ATOM 569 O O . MET A 1 95 ? 33.083 2.682 43.645 1.00 36.81 176 MET A O 1
ATOM 574 N N . ASP A 1 96 ? 33.002 4.944 43.753 1.00 32.04 177 ASP A N 1
ATOM 575 C CA . ASP A 1 96 ? 34.421 5.165 44.044 1.00 32.37 177 ASP A CA 1
ATOM 576 C C . ASP A 1 96 ? 34.727 5.219 45.545 1.00 35.97 177 ASP A C 1
ATOM 577 O O . ASP A 1 96 ? 35.870 5.500 45.921 1.00 37.10 177 ASP A O 1
ATOM 582 N N . ASP A 1 97 ? 33.719 5.016 46.409 1.00 31.57 178 ASP A N 1
ATOM 583 C CA . ASP A 1 97 ? 33.899 5.197 47.851 1.00 30.11 178 ASP A CA 1
ATOM 584 C C . ASP A 1 97 ? 34.991 4.313 48.481 1.00 33.93 178 ASP A C 1
ATOM 585 O O . ASP A 1 97 ? 35.725 4.805 49.341 1.00 33.21 178 ASP A O 1
ATOM 590 N N . HIS A 1 98 ? 35.158 3.063 48.005 1.00 30.89 179 HIS A N 1
ATOM 591 C CA . HIS A 1 98 ? 36.186 2.176 48.548 1.00 32.20 179 HIS A CA 1
ATOM 592 C C . HIS A 1 98 ? 37.619 2.584 48.203 1.00 37.43 179 HIS A C 1
ATOM 593 O O . HIS A 1 98 ? 38.559 2.137 48.874 1.00 37.10 179 HIS A O 1
ATOM 600 N N . THR A 1 99 ? 37.782 3.445 47.177 1.00 33.67 180 THR A N 1
ATOM 601 C CA . THR A 1 99 ? 39.093 3.913 46.721 1.00 34.51 180 THR A CA 1
ATOM 602 C C . THR A 1 99 ? 39.577 5.097 47.558 1.00 37.53 180 THR A C 1
ATOM 603 O O . THR A 1 99 ? 40.753 5.448 47.468 1.00 37.80 180 THR A O 1
ATOM 607 N N . LEU A 1 100 ? 38.666 5.752 48.323 1.00 33.95 181 LEU A N 1
ATOM 608 C CA . LEU A 1 100 ? 39.000 6.978 49.056 1.00 33.51 181 LEU A CA 1
ATOM 609 C C . LEU A 1 100 ? 40.041 6.789 50.170 1.00 36.60 181 LEU A C 1
ATOM 610 O O . LEU A 1 100 ? 40.953 7.608 50.212 1.00 36.66 181 LEU A O 1
ATOM 615 N N . PRO A 1 101 ? 40.042 5.726 51.006 1.00 32.87 182 PRO A N 1
ATOM 616 C CA . PRO A 1 101 ? 41.109 5.614 52.018 1.00 33.77 182 PRO A CA 1
ATOM 617 C C . PRO A 1 101 ? 42.521 5.586 51.424 1.00 40.91 182 PRO A C 1
ATOM 618 O O . PRO A 1 101 ? 43.354 6.396 51.823 1.00 40.67 182 PRO A O 1
ATOM 622 N N . GLY A 1 102 ? 42.747 4.714 50.443 1.00 39.59 183 GLY A N 1
ATOM 623 C CA . GLY A 1 102 ? 44.042 4.555 49.788 1.00 41.50 183 GLY A CA 1
ATOM 624 C C . GLY A 1 102 ? 44.512 5.739 48.965 1.00 48.47 183 GLY A C 1
ATOM 625 O O . GLY A 1 102 ? 45.653 6.184 49.121 1.00 49.87 183 GLY A O 1
ATOM 626 N N . LYS A 1 103 ? 43.636 6.263 48.086 1.00 44.61 184 LYS A N 1
ATOM 627 C CA . LYS A 1 103 ? 43.965 7.373 47.200 1.00 45.50 184 LYS A CA 1
ATOM 628 C C . LYS A 1 103 ? 43.870 8.752 47.828 1.00 48.74 184 LYS A C 1
ATOM 629 O O . LYS A 1 103 ? 44.669 9.617 47.482 1.00 50.49 184 LYS A O 1
ATOM 631 N N . TYR A 1 104 ? 42.892 8.982 48.714 1.00 44.44 185 TYR A N 1
ATOM 632 C CA . TYR A 1 104 ? 42.681 10.318 49.269 1.00 43.15 185 TYR A CA 1
ATOM 633 C C . TYR A 1 104 ? 42.835 10.448 50.784 1.00 44.89 185 TYR A C 1
ATOM 634 O O . TYR A 1 104 ? 42.789 11.573 51.282 1.00 43.67 185 TYR A O 1
ATOM 643 N N . GLY A 1 105 ? 43.013 9.335 51.498 1.00 40.50 186 GLY A N 1
ATOM 644 C CA . GLY A 1 105 ? 43.123 9.355 52.957 1.00 38.69 186 GLY A CA 1
ATOM 645 C C . GLY A 1 105 ? 41.813 9.750 53.620 1.00 37.70 186 GLY A C 1
ATOM 646 O O . GLY A 1 105 ? 41.816 10.407 54.662 1.00 36.18 186 GLY A O 1
ATOM 647 N N . ILE A 1 106 ? 40.676 9.342 53.006 1.00 32.61 187 ILE A N 1
ATOM 648 C CA . ILE A 1 106 ? 39.311 9.642 53.469 1.00 29.39 187 ILE A CA 1
ATOM 649 C C . ILE A 1 106 ? 38.527 8.346 53.703 1.00 32.17 187 ILE A C 1
ATOM 650 O O . ILE A 1 106 ? 38.481 7.504 52.822 1.00 33.08 187 ILE A O 1
ATOM 655 N N . GLY A 1 107 ? 37.865 8.254 54.852 1.00 27.14 188 GLY A N 1
ATOM 656 C CA . GLY A 1 107 ? 37.012 7.129 55.209 1.00 27.74 188 GLY A CA 1
ATOM 657 C C . GLY A 1 107 ? 35.605 7.612 55.496 1.00 28.80 188 GLY A C 1
ATOM 658 O O . GLY A 1 107 ? 35.340 8.823 55.465 1.00 26.52 188 GLY A O 1
ATOM 659 N N . PHE A 1 108 ? 34.724 6.666 55.851 1.00 25.28 189 PHE A N 1
ATOM 660 C CA . PHE A 1 108 ? 33.303 6.941 56.064 1.00 23.63 189 PHE A CA 1
ATOM 661 C C . PHE A 1 108 ? 32.689 6.127 57.180 1.00 28.26 189 PHE A C 1
ATOM 662 O O . PHE A 1 108 ? 32.912 4.911 57.291 1.00 27.21 189 PHE A O 1
ATOM 670 N N . THR A 1 109 ? 31.791 6.788 57.917 1.00 24.12 190 THR A N 1
ATOM 671 C CA . THR A 1 109 ? 30.891 6.168 58.884 1.00 24.47 190 THR A CA 1
ATOM 672 C C . THR A 1 109 ? 29.634 7.057 58.960 1.00 26.30 190 THR A C 1
ATOM 673 O O . THR A 1 109 ? 29.524 8.052 58.226 1.00 26.02 190 THR A O 1
ATOM 677 N N . ASN A 1 110 ? 28.676 6.643 59.812 1.00 25.46 191 ASN A N 1
ATOM 678 C CA . ASN A 1 110 ? 27.455 7.382 60.107 1.00 24.70 191 ASN A CA 1
ATOM 679 C C . ASN A 1 110 ? 27.239 7.296 61.591 1.00 27.46 191 ASN A C 1
ATOM 680 O O . ASN A 1 110 ? 27.615 6.280 62.231 1.00 28.25 191 ASN A O 1
ATOM 685 N N . MET A 1 111 ? 26.597 8.344 62.144 1.00 23.76 192 MET A N 1
ATOM 686 C CA . MET A 1 111 ? 26.281 8.403 63.589 1.00 24.89 192 MET A CA 1
ATOM 687 C C . MET A 1 111 ? 25.314 7.266 63.950 1.00 28.39 192 MET A C 1
ATOM 688 O O . MET A 1 111 ? 25.445 6.688 65.023 1.00 28.43 192 MET A O 1
ATOM 693 N N . VAL A 1 112 ? 24.277 7.048 63.109 1.00 25.21 193 VAL A N 1
ATOM 694 C CA . VAL A 1 112 ? 23.224 6.051 63.347 1.00 25.96 193 VAL A CA 1
ATOM 695 C C . VAL A 1 112 ? 23.264 5.005 62.216 1.00 27.70 193 VAL A C 1
ATOM 696 O O . VAL A 1 112 ? 23.373 5.382 61.035 1.00 25.20 193 VAL A O 1
ATOM 700 N N . GLU A 1 113 ? 23.148 3.721 62.579 1.00 28.24 194 GLU A N 1
ATOM 701 C CA A GLU A 1 113 ? 23.201 2.623 61.612 0.50 26.94 194 GLU A CA 1
ATOM 702 C CA B GLU A 1 113 ? 23.190 2.626 61.601 0.50 26.76 194 GLU A CA 1
ATOM 703 C C . GLU A 1 113 ? 21.901 2.456 60.806 1.00 28.94 194 GLU A C 1
ATOM 704 O O . GLU A 1 113 ? 21.965 2.100 59.616 1.00 29.48 194 GLU A O 1
ATOM 715 N N . ARG A 1 114 ? 20.738 2.639 61.476 1.00 26.49 195 ARG A N 1
ATOM 716 C CA A ARG A 1 114 ? 19.407 2.421 60.897 0.50 26.31 195 ARG A CA 1
ATOM 717 C CA B ARG A 1 114 ? 19.401 2.425 60.910 0.50 26.90 195 ARG A CA 1
ATOM 718 C C . ARG A 1 114 ? 19.118 3.316 59.710 1.00 28.80 195 ARG A C 1
ATOM 719 O O . ARG A 1 114 ? 19.319 4.523 59.796 1.00 26.09 195 ARG A O 1
ATOM 734 N N . THR A 1 115 ? 18.608 2.714 58.630 1.00 25.40 196 THR A N 1
ATOM 735 C CA . THR A 1 115 ? 18.243 3.437 57.405 1.00 24.47 196 THR A CA 1
ATOM 736 C C . THR A 1 115 ? 16.877 4.089 57.571 1.00 28.17 196 THR A C 1
ATOM 737 O O . THR A 1 115 ? 15.936 3.436 58.016 1.00 27.79 196 THR A O 1
ATOM 741 N N . THR A 1 116 ? 16.753 5.369 57.159 1.00 25.93 197 THR A N 1
ATOM 742 C CA . THR A 1 116 ? 15.469 6.047 57.141 1.00 26.22 197 THR A CA 1
ATOM 743 C C . THR A 1 116 ? 15.449 7.002 55.930 1.00 29.25 197 THR A C 1
ATOM 744 O O . THR A 1 116 ? 16.532 7.415 55.492 1.00 28.19 197 THR A O 1
ATOM 748 N N . PRO A 1 117 ? 14.270 7.479 55.462 1.00 28.26 198 PRO A N 1
ATOM 749 C CA . PRO A 1 117 ? 14.266 8.465 54.358 1.00 28.60 198 PRO A CA 1
ATOM 750 C C . PRO A 1 117 ? 14.960 9.797 54.700 1.00 30.31 198 PRO A C 1
ATOM 751 O O . PRO A 1 117 ? 15.604 10.397 53.833 1.00 28.53 198 PRO A O 1
ATOM 755 N N . GLY A 1 118 ? 14.840 10.235 55.955 1.00 28.02 199 GLY A N 1
ATOM 756 C CA . GLY A 1 118 ? 15.493 11.452 56.414 1.00 26.44 199 GLY A CA 1
ATOM 757 C C . GLY A 1 118 ? 15.835 11.390 57.895 1.00 30.96 199 GLY A C 1
ATOM 758 O O . GLY A 1 118 ? 15.324 10.538 58.626 1.00 30.20 199 GLY A O 1
ATOM 759 N N . SER A 1 119 ? 16.675 12.324 58.332 1.00 27.61 200 SER A N 1
ATOM 760 C CA . SER A 1 119 ? 17.175 12.460 59.714 1.00 27.46 200 SER A CA 1
ATOM 761 C C . SER A 1 119 ? 16.045 12.638 60.747 1.00 33.45 200 SER A C 1
ATOM 762 O O . SER A 1 119 ? 16.194 12.259 61.936 1.00 32.67 200 SER A O 1
ATOM 765 N N . LYS A 1 120 ? 14.914 13.225 60.303 1.00 30.47 201 LYS A N 1
ATOM 766 C CA . LYS A 1 120 ? 13.778 13.519 61.190 1.00 34.40 201 LYS A CA 1
ATOM 767 C C . LYS A 1 120 ? 13.073 12.267 61.750 1.00 37.00 201 LYS A C 1
ATOM 768 O O . LYS A 1 120 ? 12.307 12.378 62.702 1.00 39.45 201 LYS A O 1
ATOM 774 N N . ASP A 1 121 ? 13.311 11.093 61.147 1.00 38.27 202 ASP A N 1
ATOM 775 C CA . ASP A 1 121 ? 12.696 9.834 61.569 1.00 37.57 202 ASP A CA 1
ATOM 776 C C . ASP A 1 121 ? 13.459 9.145 62.704 1.00 41.37 202 ASP A C 1
ATOM 777 O O . ASP A 1 121 ? 12.968 8.151 63.246 1.00 43.10 202 ASP A O 1
ATOM 782 N N . LEU A 1 122 ? 14.643 9.672 63.077 1.00 34.01 203 LEU A N 1
ATOM 783 C CA . LEU A 1 122 ? 15.473 9.084 64.120 1.00 32.32 203 LEU A CA 1
ATOM 784 C C . LEU A 1 122 ? 15.141 9.643 65.492 1.00 38.30 203 LEU A C 1
ATOM 785 O O . LEU A 1 122 ? 14.901 10.850 65.633 1.00 38.46 203 LEU A O 1
ATOM 790 N N . SER A 1 123 ? 15.213 8.790 66.513 1.00 35.64 204 SER A N 1
ATOM 791 C CA . SER A 1 123 ? 14.924 9.221 67.887 1.00 36.47 204 SER A CA 1
ATOM 792 C C . SER A 1 123 ? 16.179 9.683 68.630 1.00 40.39 204 SER A C 1
ATOM 793 O O . SER A 1 123 ? 17.299 9.336 68.255 1.00 38.14 204 SER A O 1
ATOM 796 N N . SER A 1 124 ? 15.976 10.411 69.740 1.00 38.44 205 SER A N 1
ATOM 797 C CA . SER A 1 124 ? 17.055 10.894 70.583 1.00 38.28 205 SER A CA 1
ATOM 798 C C . SER A 1 124 ? 17.926 9.735 71.104 1.00 40.85 205 SER A C 1
ATOM 799 O O . SER A 1 124 ? 19.151 9.862 71.100 1.00 39.03 205 SER A O 1
ATOM 802 N N . LYS A 1 125 ? 17.296 8.616 71.546 1.00 40.09 206 LYS A N 1
ATOM 803 C CA . LYS A 1 125 ? 17.995 7.443 72.077 1.00 39.82 206 LYS A CA 1
ATOM 804 C C . LYS A 1 125 ? 18.902 6.841 71.006 1.00 40.23 206 LYS A C 1
ATOM 805 O O . LYS A 1 125 ? 20.046 6.495 71.298 1.00 40.55 206 LYS A O 1
ATOM 807 N N . GLU A 1 126 ? 18.415 6.759 69.763 1.00 35.28 207 GLU A N 1
ATOM 808 C CA . GLU A 1 126 ? 19.221 6.240 68.667 1.00 33.76 207 GLU A CA 1
ATOM 809 C C . GLU A 1 126 ? 20.456 7.103 68.449 1.00 36.38 207 GLU A C 1
ATOM 810 O O . GLU A 1 126 ? 21.544 6.573 68.229 1.00 36.02 207 GLU A O 1
ATOM 816 N N . PHE A 1 127 ? 20.292 8.429 68.506 1.00 33.27 208 PHE A N 1
ATOM 817 C CA . PHE A 1 127 ? 21.411 9.339 68.310 1.00 32.28 208 PHE A CA 1
ATOM 818 C C . PHE A 1 127 ? 22.451 9.190 69.416 1.00 33.30 208 PHE A C 1
ATOM 819 O O . PHE A 1 127 ? 23.642 9.175 69.137 1.00 32.91 208 PHE A O 1
ATOM 827 N N . ARG A 1 128 ? 21.999 9.050 70.667 1.00 29.53 209 ARG A N 1
ATOM 828 C CA . ARG A 1 128 ? 22.908 8.936 71.817 1.00 30.41 209 ARG A CA 1
ATOM 829 C C . ARG A 1 128 ? 23.594 7.573 71.843 1.00 34.50 209 ARG A C 1
ATOM 830 O O . ARG A 1 128 ? 24.774 7.491 72.188 1.00 34.93 209 ARG A O 1
ATOM 838 N N . GLU A 1 129 ? 22.914 6.531 71.362 1.00 32.98 210 GLU A N 1
ATOM 839 C CA . GLU A 1 129 ? 23.530 5.207 71.219 1.00 33.23 210 GLU A CA 1
ATOM 840 C C . GLU A 1 129 ? 24.628 5.330 70.148 1.00 34.28 210 GLU A C 1
ATOM 841 O O . GLU A 1 129 ? 25.769 4.908 70.366 1.00 32.40 210 GLU A O 1
ATOM 847 N N . GLY A 1 130 ? 24.277 5.973 69.030 1.00 29.68 211 GLY A N 1
ATOM 848 C CA . GLY A 1 130 ? 25.198 6.230 67.928 1.00 28.79 211 GLY A CA 1
ATOM 849 C C . GLY A 1 130 ? 26.452 6.955 68.387 1.00 31.84 211 GLY A C 1
ATOM 850 O O . GLY A 1 130 ? 27.561 6.565 68.017 1.00 31.07 211 GLY A O 1
ATOM 851 N N . GLY A 1 131 ? 26.266 7.995 69.200 1.00 29.20 212 GLY A N 1
ATOM 852 C CA . GLY A 1 131 ? 27.368 8.804 69.709 1.00 29.36 212 GLY A CA 1
ATOM 853 C C . GLY A 1 131 ? 28.371 8.003 70.522 1.00 34.90 212 GLY A C 1
ATOM 854 O O . GLY A 1 131 ? 29.582 8.158 70.337 1.00 35.59 212 GLY A O 1
ATOM 855 N N . ARG A 1 132 ? 27.877 7.094 71.352 1.00 32.79 213 ARG A N 1
ATOM 856 C CA . ARG A 1 132 ? 28.738 6.239 72.185 1.00 32.92 213 ARG A CA 1
ATOM 857 C C . ARG A 1 132 ? 29.581 5.320 71.286 1.00 35.85 213 ARG A C 1
ATOM 858 O O . ARG A 1 132 ? 30.801 5.256 71.452 1.00 36.69 213 ARG A O 1
ATOM 866 N N . ILE A 1 133 ? 28.933 4.659 70.302 1.00 32.92 214 ILE A N 1
ATOM 867 C CA . ILE A 1 133 ? 29.609 3.769 69.359 1.00 32.08 214 ILE A CA 1
ATOM 868 C C . ILE A 1 133 ? 30.617 4.571 68.522 1.00 32.78 214 ILE A C 1
ATOM 869 O O . ILE A 1 133 ? 31.721 4.085 68.237 1.00 31.89 214 ILE A O 1
ATOM 874 N N . LEU A 1 134 ? 30.243 5.800 68.138 1.00 29.90 215 LEU A N 1
ATOM 875 C CA . LEU A 1 134 ? 31.101 6.635 67.300 1.00 28.01 215 LEU A CA 1
ATOM 876 C C . LEU A 1 134 ? 32.360 7.068 68.014 1.00 33.39 215 LEU A C 1
ATOM 877 O O . LEU A 1 134 ? 33.442 6.973 67.432 1.00 32.39 215 LEU A O 1
ATOM 882 N N . VAL A 1 135 ? 32.245 7.525 69.274 1.00 33.00 216 VAL A N 1
ATOM 883 C CA . VAL A 1 135 ? 33.446 7.984 69.965 1.00 35.68 216 VAL A CA 1
ATOM 884 C C . VAL A 1 135 ? 34.414 6.780 70.124 1.00 39.95 216 VAL A C 1
ATOM 885 O O . VAL A 1 135 ? 35.606 6.926 69.866 1.00 40.23 216 VAL A O 1
ATOM 889 N N . GLN A 1 136 ? 33.868 5.576 70.350 1.00 36.91 217 GLN A N 1
ATOM 890 C CA . GLN A 1 136 ? 34.655 4.340 70.465 1.00 38.67 217 GLN A CA 1
ATOM 891 C C . GLN A 1 136 ? 35.399 4.054 69.135 1.00 39.46 217 GLN A C 1
ATOM 892 O O . GLN A 1 136 ? 36.585 3.726 69.164 1.00 40.26 217 GLN A O 1
ATOM 898 N N . LYS A 1 137 ? 34.713 4.219 67.988 1.00 32.95 218 LYS A N 1
ATOM 899 C CA . LYS A 1 137 ? 35.309 4.028 66.654 1.00 32.01 218 LYS A CA 1
ATOM 900 C C . LYS A 1 137 ? 36.405 5.038 66.372 1.00 35.60 218 LYS A C 1
ATOM 901 O O . LYS A 1 137 ? 37.453 4.662 65.841 1.00 36.88 218 LYS A O 1
ATOM 907 N N . LEU A 1 138 ? 36.166 6.323 66.698 1.00 32.63 219 LEU A N 1
ATOM 908 C CA . LEU A 1 138 ? 37.177 7.362 66.485 1.00 32.80 219 LEU A CA 1
ATOM 909 C C . LEU A 1 138 ? 38.399 7.143 67.387 1.00 39.62 219 LEU A C 1
ATOM 910 O O . LEU A 1 138 ? 39.524 7.396 66.965 1.00 39.49 219 LEU A O 1
ATOM 915 N N . GLN A 1 139 ? 38.181 6.606 68.596 1.00 37.57 220 GLN A N 1
ATOM 916 C CA . GLN A 1 139 ? 39.274 6.283 69.518 1.00 39.16 220 GLN A CA 1
ATOM 917 C C . GLN A 1 139 ? 40.084 5.097 68.999 1.00 43.43 220 GLN A C 1
ATOM 918 O O . GLN A 1 139 ? 41.268 4.995 69.289 1.00 45.14 220 GLN A O 1
ATOM 924 N N . LYS A 1 140 ? 39.461 4.247 68.155 1.00 39.83 221 LYS A N 1
ATOM 925 C CA . LYS A 1 140 ? 40.135 3.094 67.564 1.00 40.23 221 LYS A CA 1
ATOM 926 C C . LYS A 1 140 ? 40.951 3.546 66.340 1.00 43.27 221 LYS A C 1
ATOM 927 O O . LYS A 1 140 ? 42.160 3.356 66.315 1.00 45.58 221 LYS A O 1
ATOM 933 N N . TYR A 1 141 ? 40.297 4.163 65.345 1.00 37.22 222 TYR A N 1
ATOM 934 C CA . TYR A 1 141 ? 40.941 4.537 64.088 1.00 36.27 222 TYR A CA 1
ATOM 935 C C . TYR A 1 141 ? 41.762 5.814 64.134 1.00 40.20 222 TYR A C 1
ATOM 936 O O . TYR A 1 141 ? 42.709 5.947 63.359 1.00 40.81 222 TYR A O 1
ATOM 945 N N . GLN A 1 142 ? 41.403 6.738 65.023 1.00 35.36 223 GLN A N 1
ATOM 946 C CA . GLN A 1 142 ? 42.122 7.993 65.274 1.00 34.98 223 GLN A CA 1
ATOM 947 C C . GLN A 1 142 ? 42.502 8.753 63.982 1.00 38.45 223 GLN A C 1
ATOM 948 O O . GLN A 1 142 ? 43.684 9.033 63.724 1.00 39.90 223 GLN A O 1
ATOM 954 N N . PRO A 1 143 ? 41.490 9.109 63.163 1.00 33.43 224 PRO A N 1
ATOM 955 C CA . PRO A 1 143 ? 41.784 9.890 61.947 1.00 33.04 224 PRO A CA 1
ATOM 956 C C . PRO A 1 143 ? 42.335 11.268 62.334 1.00 37.64 224 PRO A C 1
ATOM 957 O O . PRO A 1 143 ? 42.086 11.704 63.452 1.00 37.19 224 PRO A O 1
ATOM 961 N N . ARG A 1 144 ? 43.025 11.979 61.435 1.00 34.98 225 ARG A N 1
ATOM 962 C CA . ARG A 1 144 ? 43.508 13.317 61.814 1.00 36.00 225 ARG A CA 1
ATOM 963 C C . ARG A 1 144 ? 42.302 14.249 62.094 1.00 37.38 225 ARG A C 1
ATOM 964 O O . ARG A 1 144 ? 42.364 15.082 62.999 1.00 36.00 225 ARG A O 1
ATOM 972 N N . ILE A 1 145 ? 41.196 14.088 61.321 1.00 31.82 226 ILE A N 1
ATOM 973 C CA . ILE A 1 145 ? 40.013 14.948 61.449 1.00 30.39 226 ILE A CA 1
ATOM 974 C C . ILE A 1 145 ? 38.731 14.113 61.368 1.00 32.59 226 ILE A C 1
ATOM 975 O O . ILE A 1 145 ? 38.526 13.394 60.378 1.00 31.32 226 ILE A O 1
ATOM 980 N N . ALA A 1 146 ? 37.851 14.264 62.368 1.00 29.21 227 ALA A N 1
ATOM 981 C CA . ALA A 1 146 ? 36.515 13.661 62.375 1.00 27.37 227 ALA A CA 1
ATOM 982 C C . ALA A 1 146 ? 35.566 14.731 61.808 1.00 30.28 227 ALA A C 1
ATOM 983 O O . ALA A 1 146 ? 35.362 15.781 62.430 1.00 28.01 227 ALA A O 1
ATOM 985 N N . VAL A 1 147 ? 34.996 14.476 60.625 1.00 25.32 228 VAL A N 1
ATOM 986 C CA . VAL A 1 147 ? 34.135 15.457 59.966 1.00 24.35 228 VAL A CA 1
ATOM 987 C C . VAL A 1 147 ? 32.678 15.122 60.178 1.00 27.24 228 VAL A C 1
ATOM 988 O O . VAL A 1 147 ? 32.233 14.085 59.710 1.00 26.60 228 VAL A O 1
ATOM 992 N N . PHE A 1 148 ? 31.931 15.998 60.843 1.00 23.89 229 PHE A N 1
ATOM 993 C CA . PHE A 1 148 ? 30.500 15.769 61.044 1.00 22.18 229 PHE A CA 1
ATOM 994 C C . PHE A 1 148 ? 29.756 16.382 59.894 1.00 25.88 229 PHE A C 1
ATOM 995 O O . PHE A 1 148 ? 29.695 17.615 59.750 1.00 23.42 229 PHE A O 1
ATOM 1003 N N . ASN A 1 149 ? 29.231 15.516 59.054 1.00 20.89 230 ASN A N 1
ATOM 1004 C CA . ASN A 1 149 ? 28.476 15.898 57.878 1.00 21.57 230 ASN A CA 1
ATOM 1005 C C . ASN A 1 149 ? 27.029 16.115 58.298 1.00 24.06 230 ASN A C 1
ATOM 1006 O O . ASN A 1 149 ? 26.188 15.241 58.108 1.00 22.81 230 ASN A O 1
ATOM 1011 N N . GLY A 1 150 ? 26.786 17.218 58.998 1.00 22.50 231 GLY A N 1
ATOM 1012 C CA . GLY A 1 150 ? 25.483 17.511 59.560 1.00 22.74 231 GLY A CA 1
ATOM 1013 C C . GLY A 1 150 ? 25.673 18.161 60.918 1.00 24.59 231 GLY A C 1
ATOM 1014 O O . GLY A 1 150 ? 26.357 17.611 61.796 1.00 25.16 231 GLY A O 1
ATOM 1015 N N . LYS A 1 151 ? 25.102 19.359 61.092 1.00 22.98 232 LYS A N 1
ATOM 1016 C CA A LYS A 1 151 ? 25.198 20.090 62.363 0.50 23.97 232 LYS A CA 1
ATOM 1017 C CA B LYS A 1 151 ? 25.212 20.082 62.367 0.50 23.97 232 LYS A CA 1
ATOM 1018 C C . LYS A 1 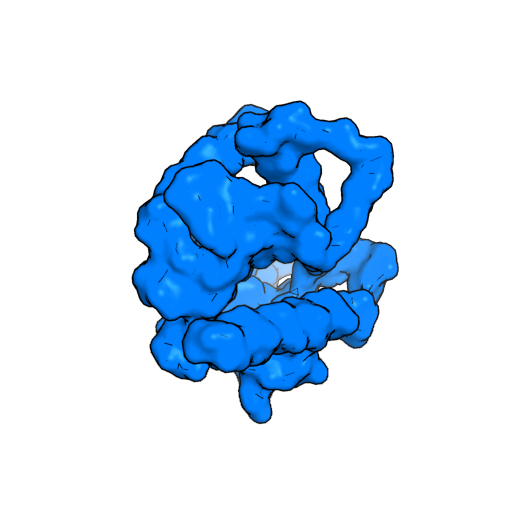151 ? 24.458 19.321 63.460 1.00 27.82 232 LYS A C 1
ATOM 1019 O O . LYS A 1 151 ? 24.954 19.224 64.574 1.00 28.28 232 LYS A O 1
ATOM 1030 N N . CYS A 1 152 ? 23.265 18.777 63.134 1.00 26.30 233 CYS A N 1
ATOM 1031 C CA . CYS A 1 152 ? 22.406 18.047 64.071 1.00 27.78 233 CYS A CA 1
ATOM 1032 C C . CYS A 1 152 ? 23.127 16.936 64.845 1.00 31.44 233 CYS A C 1
ATOM 1033 O O . CYS A 1 152 ? 22.907 16.812 66.052 1.00 31.54 233 CYS A O 1
ATOM 1036 N N . ILE A 1 153 ? 24.018 16.191 64.192 1.00 26.61 234 ILE A N 1
ATOM 1037 C CA . ILE A 1 153 ? 24.725 15.096 64.854 1.00 26.45 234 ILE A CA 1
ATOM 1038 C C . ILE A 1 153 ? 25.850 15.617 65.753 1.00 28.01 234 ILE A C 1
ATOM 1039 O O . ILE A 1 153 ? 26.120 15.033 66.812 1.00 28.51 234 ILE A O 1
ATOM 1044 N N . TYR A 1 154 ? 26.471 16.755 65.367 1.00 25.68 235 TYR A N 1
ATOM 1045 C CA . TYR A 1 154 ? 27.473 17.335 66.253 1.00 26.59 235 TYR A CA 1
ATOM 1046 C C . TYR A 1 154 ? 26.810 17.925 67.516 1.00 31.09 235 TYR A C 1
ATOM 1047 O O . TYR A 1 154 ? 27.388 17.793 68.613 1.00 31.65 235 TYR A O 1
ATOM 1056 N N . GLU A 1 155 ? 25.588 18.533 67.372 1.00 28.62 236 GLU A N 1
ATOM 1057 C CA A GLU A 1 155 ? 24.798 19.083 68.488 0.50 31.01 236 GLU A CA 1
ATOM 1058 C CA B GLU A 1 155 ? 24.843 19.093 68.507 0.50 31.16 236 GLU A CA 1
ATOM 1059 C C . GLU A 1 155 ? 24.651 18.017 69.590 1.00 35.36 236 GLU A C 1
ATOM 1060 O O . GLU A 1 155 ? 24.902 18.279 70.782 1.00 34.87 236 GLU A O 1
ATOM 1071 N N . ILE A 1 156 ? 24.275 16.795 69.177 1.00 31.89 237 ILE A N 1
ATOM 1072 C CA . ILE A 1 156 ? 24.085 15.647 70.067 1.00 31.64 237 ILE A CA 1
ATOM 1073 C C . ILE A 1 156 ? 25.426 15.171 70.600 1.00 34.81 237 ILE A C 1
ATOM 1074 O O . ILE A 1 156 ? 25.553 14.937 71.799 1.00 36.87 237 ILE A O 1
ATOM 1079 N N . PHE A 1 157 ? 26.417 14.997 69.706 1.00 30.49 238 PHE A N 1
ATOM 1080 C CA . PHE A 1 157 ? 27.740 14.492 70.097 1.00 30.73 238 PHE A CA 1
ATOM 1081 C C . PHE A 1 157 ? 28.413 15.399 71.133 1.00 36.99 238 PHE A C 1
ATOM 1082 O O . PHE A 1 157 ? 28.906 14.900 72.149 1.00 38.15 238 PHE A O 1
ATOM 1090 N N . SER A 1 158 ? 28.399 16.721 70.888 1.00 33.94 239 SER A N 1
ATOM 1091 C CA . SER A 1 158 ? 28.994 17.706 71.800 1.00 36.01 239 SER A CA 1
ATOM 1092 C C . SER A 1 158 ? 28.431 17.579 73.226 1.00 39.53 239 SER A C 1
ATOM 1093 O O . SER A 1 158 ? 29.206 17.578 74.197 1.00 40.00 239 SER A O 1
ATOM 1096 N N . LYS A 1 159 ? 27.090 17.484 73.352 1.00 35.79 240 LYS A N 1
ATOM 1097 C CA . LYS A 1 159 ? 26.397 17.389 74.645 1.00 39.29 240 LYS A CA 1
ATOM 1098 C C . LYS A 1 159 ? 26.723 16.077 75.360 1.00 42.35 240 LYS A C 1
ATOM 1099 O O . LYS A 1 159 ? 26.969 16.059 76.566 1.00 42.64 240 LYS A O 1
ATOM 1103 N N . GLU A 1 160 ? 26.763 14.989 74.583 1.00 38.08 241 GLU A N 1
ATOM 1104 C CA . GLU A 1 160 ? 27.001 13.645 75.064 1.00 38.37 241 GLU A CA 1
ATOM 1105 C C . GLU A 1 160 ? 28.454 13.368 75.473 1.00 43.18 241 GLU A C 1
ATOM 1106 O O . GLU A 1 160 ? 28.678 12.778 76.522 1.00 42.91 241 GLU 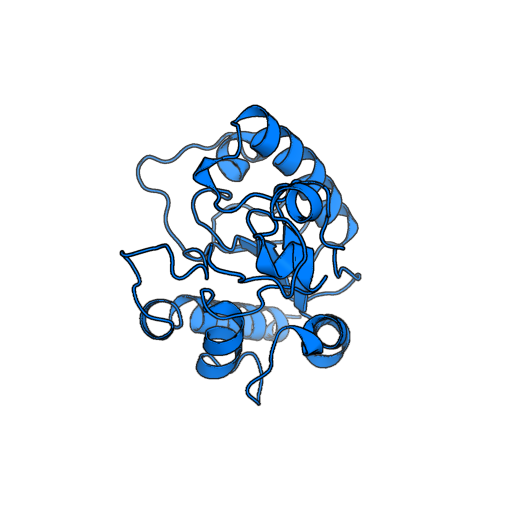A O 1
ATOM 1112 N N . VAL A 1 161 ? 29.424 13.770 74.630 1.00 39.53 242 VAL A N 1
ATOM 1113 C CA . VAL A 1 161 ? 30.848 13.459 74.784 1.00 40.22 242 VAL A CA 1
ATOM 1114 C C . VAL A 1 161 ? 31.642 14.538 75.536 1.00 45.76 242 VAL A C 1
ATOM 1115 O O . VAL A 1 161 ? 32.498 14.202 76.359 1.00 47.71 242 VAL A O 1
ATOM 1119 N N . PHE A 1 162 ? 31.401 15.816 75.214 1.00 40.97 243 PHE A N 1
ATOM 1120 C CA . PHE A 1 162 ? 32.115 16.943 75.813 1.00 43.01 243 PHE A CA 1
ATOM 1121 C C . PHE A 1 162 ? 31.336 17.594 76.966 1.00 49.96 243 PHE A C 1
ATOM 1122 O O . PHE A 1 162 ? 31.912 18.356 77.760 1.00 52.00 243 PHE A O 1
ATOM 1130 N N . GLY A 1 163 ? 30.049 17.245 77.066 1.00 47.87 244 GLY A N 1
ATOM 1131 C CA . GLY A 1 163 ? 29.124 17.772 78.064 1.00 50.65 244 GLY A CA 1
ATOM 1132 C C . GLY A 1 163 ? 28.882 19.247 77.844 1.00 56.09 244 GLY A C 1
ATOM 1133 O O . GLY A 1 163 ? 28.632 19.992 78.795 1.00 57.70 244 GLY A O 1
ATOM 1134 N N . VAL A 1 164 ? 28.989 19.678 76.571 1.00 51.28 245 VAL A N 1
ATOM 1135 C CA . VAL A 1 164 ? 28.872 21.068 76.176 1.00 51.60 245 VAL A CA 1
ATOM 1136 C C . VAL A 1 164 ? 27.696 21.283 75.230 1.00 53.90 245 VAL A C 1
ATOM 1137 O O . VAL A 1 164 ? 27.522 20.549 74.240 1.00 49.48 245 VAL A O 1
ATOM 1141 N N . LYS A 1 165 ? 26.900 22.314 75.545 1.00 53.40 246 LYS A N 1
ATOM 1142 C CA . LYS A 1 165 ? 25.757 22.760 74.763 1.00 53.35 246 LYS A CA 1
ATOM 1143 C C . LYS A 1 165 ? 25.861 24.280 74.674 1.00 58.33 246 LYS A C 1
ATOM 1144 O O . LYS A 1 165 ? 25.693 24.966 75.689 1.00 59.15 246 LYS A O 1
ATOM 1146 N N . VAL A 1 166 ? 26.222 24.799 73.475 1.00 53.01 247 VAL A N 1
ATOM 1147 C CA . VAL A 1 166 ? 26.362 26.250 73.259 1.00 53.85 247 VAL A CA 1
ATOM 1148 C C . VAL A 1 166 ? 25.074 26.826 72.670 1.00 59.84 247 VAL A C 1
ATOM 1149 O O . VAL A 1 166 ? 24.312 26.084 72.050 1.00 59.47 247 VAL A O 1
ATOM 1153 N N . LYS A 1 167 ? 24.803 28.125 72.893 1.00 58.10 248 LYS A N 1
ATOM 1154 C CA . LYS A 1 167 ? 23.599 28.754 72.351 1.00 58.09 248 LYS A CA 1
ATOM 1155 C C . LYS A 1 167 ? 23.701 28.831 70.823 1.00 58.61 248 LYS A C 1
ATOM 1156 O O . LYS A 1 167 ? 22.722 28.566 70.123 1.00 56.98 248 LYS A O 1
ATOM 1158 N N . ASN A 1 168 ? 24.893 29.190 70.316 1.00 52.80 249 ASN A N 1
ATOM 1159 C CA . ASN A 1 168 ? 25.124 29.345 68.889 1.00 50.37 249 ASN A CA 1
ATOM 1160 C C . ASN A 1 168 ? 26.248 28.448 68.402 1.00 48.82 249 ASN A C 1
ATOM 1161 O O . ASN A 1 168 ? 27.401 28.873 68.280 1.00 46.54 249 ASN A O 1
ATOM 1166 N N . LEU A 1 169 ? 25.910 27.176 68.162 1.00 43.73 250 LEU A N 1
ATOM 1167 C CA . LEU A 1 169 ? 26.878 26.218 67.646 1.00 40.30 250 LEU A CA 1
ATOM 1168 C C . LEU A 1 169 ? 27.252 26.654 66.253 1.00 38.70 250 LEU A C 1
ATOM 1169 O O . LEU A 1 169 ? 26.369 27.006 65.470 1.00 39.80 250 LEU A O 1
ATOM 1174 N N . GLU A 1 170 ? 28.554 26.662 65.955 1.00 31.82 251 GLU A N 1
ATOM 1175 C CA . GLU A 1 170 ? 29.045 27.071 64.638 1.00 30.30 251 GLU A CA 1
ATOM 1176 C C . GLU A 1 170 ? 29.609 25.919 63.792 1.00 32.65 251 GLU A C 1
ATOM 1177 O O . GLU A 1 170 ? 29.947 24.850 64.316 1.00 31.21 251 GLU A O 1
ATOM 1183 N N . PHE A 1 171 ? 29.717 26.141 62.473 1.00 28.13 252 PHE A N 1
ATOM 1184 C CA . PHE A 1 171 ? 30.348 25.149 61.613 1.00 27.13 252 PHE A CA 1
ATOM 1185 C C . PHE A 1 171 ? 31.869 25.308 61.724 1.00 31.11 252 PHE A C 1
ATOM 1186 O O . PHE A 1 171 ? 32.351 26.187 62.450 1.00 32.74 252 PHE A O 1
ATOM 1194 N N . GLY A 1 172 ? 32.604 24.481 60.996 1.00 27.13 253 GLY A N 1
ATOM 1195 C CA . GLY A 1 172 ? 34.054 24.526 60.989 1.00 27.18 253 GLY A CA 1
ATOM 1196 C C . GLY A 1 172 ? 34.709 23.790 62.146 1.00 31.64 253 GLY A C 1
ATOM 1197 O O . GLY A 1 172 ? 34.146 22.842 62.733 1.00 29.48 253 GLY A O 1
ATOM 1198 N N . LEU A 1 173 ? 35.951 24.192 62.435 1.00 29.82 254 LEU A N 1
ATOM 1199 C CA . LEU A 1 173 ? 36.762 23.578 63.474 1.00 30.19 254 LEU A CA 1
ATOM 1200 C C . LEU A 1 173 ? 36.152 23.800 64.853 1.00 34.60 254 LEU A C 1
ATOM 1201 O O . LEU A 1 173 ? 35.840 24.939 65.204 1.00 35.30 254 LEU A O 1
ATOM 1206 N N . GLN A 1 174 ? 35.987 22.704 65.629 1.00 31.42 255 GLN A N 1
ATOM 1207 C CA . GLN A 1 174 ? 35.435 22.774 66.976 1.00 31.76 255 GLN A CA 1
ATOM 1208 C C . GLN A 1 174 ? 36.565 22.824 68.022 1.00 37.24 255 GLN A C 1
ATOM 1209 O O . GLN A 1 174 ? 37.632 22.260 67.778 1.00 36.54 255 GLN A O 1
ATOM 1215 N N . PRO A 1 175 ? 36.339 23.453 69.201 1.00 35.48 256 PRO A N 1
ATOM 1216 C CA . PRO A 1 175 ? 37.446 23.619 70.163 1.00 37.02 256 PRO A CA 1
ATOM 1217 C C . PRO A 1 175 ? 37.637 22.425 71.079 1.00 42.10 256 PRO A C 1
ATOM 1218 O O . PRO A 1 175 ? 38.076 22.593 72.212 1.00 43.06 256 PRO A O 1
ATOM 1222 N N . HIS A 1 176 ? 37.316 21.221 70.575 1.00 39.17 257 HIS A N 1
ATOM 1223 C CA . HIS A 1 176 ? 37.387 19.985 71.334 1.00 42.10 257 HIS A CA 1
ATOM 1224 C C . HIS A 1 176 ? 37.919 18.840 70.474 1.00 45.99 257 HIS A C 1
ATOM 1225 O O . HIS A 1 176 ? 37.486 18.677 69.332 1.00 45.37 257 HIS A O 1
ATOM 1232 N N . LYS A 1 177 ? 38.869 18.062 71.033 1.00 42.80 258 LYS A N 1
ATOM 1233 C CA . LYS A 1 177 ? 39.428 16.880 70.374 1.00 41.28 258 LYS A CA 1
ATOM 1234 C C . LYS A 1 177 ? 38.697 15.663 70.915 1.00 42.84 258 LYS A C 1
ATOM 1235 O O . LYS A 1 177 ? 38.243 15.692 72.061 1.00 42.21 258 LYS A O 1
ATOM 1241 N N . ILE A 1 178 ? 38.629 14.570 70.127 1.00 37.97 259 ILE A N 1
ATOM 1242 C CA . ILE A 1 178 ? 38.016 13.312 70.583 1.00 36.89 259 ILE A CA 1
ATOM 1243 C C . ILE A 1 178 ? 38.792 12.881 71.850 1.00 43.32 259 ILE A C 1
ATOM 1244 O O . ILE A 1 178 ? 40.023 12.955 71.846 1.00 43.90 259 ILE A O 1
ATOM 1249 N N . PRO A 1 179 ? 38.100 12.562 72.965 1.00 42.67 260 PRO A N 1
ATOM 1250 C CA . PRO A 1 179 ? 38.832 12.221 74.215 1.00 45.49 260 PRO A CA 1
ATOM 1251 C C . PRO A 1 179 ? 39.869 11.122 74.018 1.00 49.85 260 PRO A C 1
ATOM 1252 O O . PRO A 1 179 ? 39.598 10.152 73.308 1.00 47.54 260 PRO A O 1
ATOM 1256 N N . ASP A 1 180 ? 41.077 11.322 74.587 1.00 49.85 261 ASP A N 1
ATOM 1257 C CA . ASP A 1 180 ? 42.219 10.396 74.548 1.00 52.39 261 ASP A CA 1
ATOM 1258 C C . ASP A 1 180 ? 42.858 10.252 73.149 1.00 54.93 261 ASP A C 1
ATOM 1259 O O . ASP A 1 180 ? 43.536 9.260 72.877 1.00 56.03 261 ASP A O 1
ATOM 1264 N N . THR A 1 181 ? 42.654 11.246 72.261 1.00 48.16 262 THR A N 1
ATOM 1265 C CA . THR A 1 181 ? 43.211 11.228 70.907 1.00 46.29 262 THR A CA 1
ATOM 1266 C C . THR A 1 181 ? 43.638 12.647 70.499 1.00 47.92 262 THR A C 1
ATOM 1267 O O . THR A 1 181 ? 43.333 13.614 71.204 1.00 46.75 262 THR A O 1
ATOM 1271 N N . GLU A 1 182 ? 44.250 12.775 69.311 1.00 43.78 263 GLU A N 1
ATOM 1272 C CA . GLU A 1 182 ? 44.608 14.065 68.729 1.00 43.48 263 GLU A CA 1
ATOM 1273 C C . GLU A 1 182 ? 43.608 14.433 67.618 1.00 44.50 263 GLU A C 1
ATOM 1274 O O . GLU A 1 182 ? 43.770 15.454 66.953 1.00 43.40 263 GLU A O 1
ATOM 1280 N N . THR A 1 183 ? 42.555 13.603 67.442 1.00 39.49 264 THR A N 1
ATOM 1281 C CA . THR A 1 183 ? 41.522 13.778 66.415 1.00 35.66 264 THR A CA 1
ATOM 1282 C C . THR A 1 183 ? 40.702 15.049 66.604 1.00 37.76 264 THR A C 1
ATOM 1283 O O . THR A 1 183 ? 40.049 15.220 67.634 1.00 37.29 264 THR A O 1
ATOM 1287 N N . LEU A 1 184 ? 40.723 15.920 65.592 1.00 34.75 265 LEU A N 1
ATOM 1288 C CA . LEU A 1 184 ? 39.973 17.172 65.609 1.00 33.99 265 LEU A CA 1
ATOM 1289 C C . LEU A 1 184 ? 38.524 16.916 65.200 1.00 34.68 265 LEU A C 1
ATOM 1290 O O . LEU A 1 184 ? 38.247 15.889 64.581 1.00 34.59 265 LEU A O 1
ATOM 1295 N N . CYS A 1 185 ? 37.594 17.846 65.545 1.00 29.37 266 CYS A N 1
ATOM 1296 C CA . CYS A 1 185 ? 36.181 17.743 65.138 1.00 27.80 266 CYS A CA 1
ATOM 1297 C C . CYS A 1 185 ? 35.881 18.919 64.233 1.00 29.42 266 CYS A C 1
ATOM 1298 O O . CYS A 1 185 ? 36.084 20.061 64.633 1.00 30.46 266 CYS A O 1
ATOM 1301 N N . TYR A 1 186 ? 35.392 18.636 63.033 1.00 26.26 267 TYR A N 1
ATOM 1302 C CA . TYR A 1 186 ? 35.095 19.656 62.043 1.00 26.11 267 TYR A CA 1
ATOM 1303 C C . TYR A 1 186 ? 33.650 19.427 61.613 1.00 28.74 267 TYR A C 1
ATOM 1304 O O . TYR A 1 186 ? 33.261 18.285 61.347 1.00 28.48 267 TYR A O 1
ATOM 1313 N N . VAL A 1 187 ? 32.842 20.493 61.621 1.00 24.32 268 VAL A N 1
ATOM 1314 C CA . VAL A 1 187 ? 31.415 20.402 61.336 1.00 23.91 268 VAL A CA 1
ATOM 1315 C C . VAL A 1 187 ? 31.035 21.120 60.051 1.00 28.50 268 VAL A C 1
ATOM 1316 O O . VAL A 1 187 ? 31.507 22.239 59.792 1.00 25.86 268 VAL A O 1
ATOM 1320 N N . MET A 1 188 ? 30.167 20.479 59.253 1.00 26.69 269 MET A N 1
ATOM 1321 C CA A MET A 1 188 ? 29.698 21.055 57.984 0.50 24.25 269 MET A CA 1
ATOM 1322 C CA B MET A 1 188 ? 29.675 21.146 58.056 0.50 26.43 269 MET A CA 1
ATOM 1323 C C . MET A 1 188 ? 28.179 20.919 57.889 1.00 27.28 269 MET A C 1
ATOM 1324 O O . MET A 1 188 ? 27.638 19.932 58.433 1.00 24.14 269 MET A O 1
ATOM 1333 N N . PRO A 1 189 ? 27.470 21.812 57.149 1.00 24.59 270 PRO A N 1
ATOM 1334 C CA . PRO A 1 189 ? 26.035 21.568 56.946 1.00 23.86 270 PRO A CA 1
ATOM 1335 C C . PRO A 1 189 ? 25.925 20.262 56.154 1.00 26.43 270 PRO A C 1
ATOM 1336 O O . PRO A 1 189 ? 26.789 19.945 55.315 1.00 24.79 270 PRO A O 1
ATOM 1340 N N . SER A 1 190 ? 24.879 19.505 56.425 1.00 22.89 271 SER A N 1
ATOM 1341 C CA . SER A 1 190 ? 24.662 18.216 55.752 1.00 22.01 271 SER A CA 1
ATOM 1342 C C . SER A 1 190 ? 24.764 18.338 54.238 1.00 23.03 271 SER A C 1
ATOM 1343 O O . SER A 1 190 ? 24.239 19.284 53.650 1.00 21.14 271 SER A O 1
ATOM 1346 N N . SER A 1 191 ? 25.407 17.340 53.612 1.00 21.53 272 SER A N 1
ATOM 1347 C CA . SER A 1 191 ? 25.479 17.291 52.146 1.00 19.91 272 SER A CA 1
ATOM 1348 C C . SER A 1 191 ? 24.078 16.982 51.514 1.00 24.27 272 SER A C 1
ATOM 1349 O O . SER A 1 191 ? 23.904 17.123 50.297 1.00 24.30 272 SER A O 1
ATOM 1352 N N . SER A 1 192 ? 23.067 16.625 52.347 1.00 22.98 273 SER A N 1
ATOM 1353 C CA . SER A 1 192 ? 21.723 16.343 51.807 1.00 21.18 273 SER A CA 1
ATOM 1354 C C . SER A 1 192 ? 21.138 17.620 51.168 1.00 24.46 273 SER A C 1
ATOM 1355 O O . SER A 1 192 ? 21.176 18.713 51.775 1.00 22.60 273 SER A O 1
ATOM 1358 N N . ALA A 1 193 ? 20.529 17.452 49.979 1.00 22.23 274 ALA A N 1
ATOM 1359 C CA . ALA A 1 193 ? 19.891 18.599 49.309 1.00 20.57 274 ALA A CA 1
ATOM 1360 C C . ALA A 1 193 ? 18.518 18.905 49.964 1.00 23.01 274 ALA A C 1
ATOM 1361 O O . ALA A 1 193 ? 17.814 19.811 49.533 1.00 23.86 274 ALA A O 1
ATOM 1363 N N . ARG A 1 194 ? 18.154 18.185 51.043 1.00 23.41 275 ARG A N 1
ATOM 1364 C CA . ARG A 1 194 ? 16.928 18.457 51.784 1.00 23.89 275 ARG A CA 1
ATOM 1365 C C . ARG A 1 194 ? 17.065 19.824 52.481 1.00 27.84 275 ARG A C 1
ATOM 1366 O O . ARG A 1 194 ? 16.066 20.480 52.751 1.00 28.32 275 ARG A O 1
ATOM 1374 N N . CYS A 1 195 ? 18.302 20.229 52.773 1.00 24.01 276 CYS A N 1
ATOM 1375 C CA . CYS A 1 195 ? 18.557 21.473 53.479 1.00 25.43 276 CYS A CA 1
ATOM 1376 C C . CYS A 1 195 ? 18.392 22.722 52.614 1.00 28.40 276 CYS A C 1
ATOM 1377 O O . CYS A 1 195 ? 19.230 22.990 51.760 1.00 30.99 276 CYS A O 1
ATOM 1380 N N . ALA A 1 196 ? 17.344 23.491 52.859 1.00 27.74 277 ALA A N 1
ATOM 1381 C CA . ALA A 1 196 ? 17.067 24.707 52.081 1.00 29.32 277 ALA A CA 1
ATOM 1382 C C . ALA A 1 196 ? 18.022 25.894 52.331 1.00 31.79 277 ALA A C 1
ATOM 1383 O O . ALA A 1 196 ? 18.137 26.780 51.471 1.00 32.08 277 ALA A O 1
ATOM 1385 N N . GLN A 1 197 ? 18.690 25.937 53.512 1.00 28.87 278 GLN A N 1
ATOM 1386 C CA . GLN A 1 197 ? 19.588 27.047 53.877 1.00 28.81 278 GLN A CA 1
ATOM 1387 C C . GLN A 1 197 ? 20.869 27.134 53.049 1.00 29.81 278 GLN A C 1
ATOM 1388 O O . GLN A 1 197 ? 21.440 28.228 52.951 1.00 31.84 278 GLN A O 1
ATOM 1394 N N . PHE A 1 198 ? 21.325 25.998 52.468 1.00 25.84 279 PHE A N 1
ATOM 1395 C CA . PHE A 1 198 ? 22.504 25.909 51.596 1.00 25.47 279 PHE A CA 1
ATOM 1396 C C . PHE A 1 198 ? 21.954 25.155 50.413 1.00 29.63 279 PHE A C 1
ATOM 1397 O O . PHE A 1 198 ? 22.159 23.961 50.300 1.00 28.49 279 PHE A O 1
ATOM 1405 N N . PRO A 1 199 ? 21.140 25.837 49.583 1.00 27.57 280 PRO A N 1
ATOM 1406 C CA . PRO A 1 199 ? 20.360 25.131 48.553 1.00 27.31 280 PRO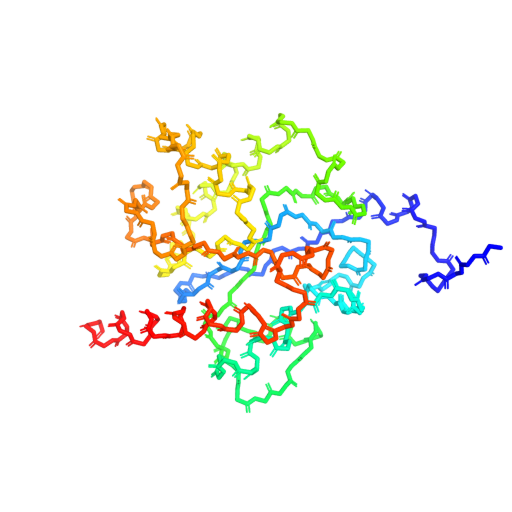 A CA 1
ATOM 1407 C C . PRO A 1 199 ? 21.132 24.420 47.450 1.00 29.50 280 PRO A C 1
ATOM 1408 O O . PRO A 1 199 ? 20.588 23.500 46.847 1.00 28.55 280 PRO A O 1
ATOM 1412 N N . ARG A 1 200 ? 22.377 24.821 47.190 1.00 26.65 281 ARG A N 1
ATOM 1413 C CA . ARG A 1 200 ? 23.183 24.222 46.114 1.00 26.37 281 ARG A CA 1
ATOM 1414 C C . ARG A 1 200 ? 24.480 23.642 46.686 1.00 27.50 281 ARG A C 1
ATOM 1415 O O . ARG A 1 200 ? 24.963 24.133 47.703 1.00 26.88 281 ARG A O 1
ATOM 1423 N N . ALA A 1 201 ? 25.133 22.748 45.918 1.00 26.45 282 ALA A N 1
ATOM 1424 C CA . ALA A 1 201 ? 26.455 22.232 46.260 1.00 27.39 282 ALA A CA 1
ATOM 1425 C C . ALA A 1 201 ? 27.398 23.443 46.408 1.00 29.98 282 ALA A C 1
ATOM 1426 O O . ALA A 1 201 ? 28.183 23.479 47.365 1.00 27.72 282 ALA A O 1
ATOM 1428 N N . GLN A 1 202 ? 27.255 24.466 45.500 1.00 26.89 283 GLN A N 1
ATOM 1429 C CA . GLN A 1 202 ? 28.028 25.720 45.566 1.00 26.41 283 GLN A CA 1
ATOM 1430 C C . GLN A 1 202 ? 27.976 26.358 46.974 1.00 31.07 283 GLN A C 1
ATOM 1431 O O . GLN A 1 202 ? 28.971 26.928 47.413 1.00 33.55 283 GLN A O 1
ATOM 1437 N N . ASP A 1 203 ? 26.816 26.309 47.644 1.00 26.87 284 ASP A N 1
ATOM 1438 C CA . ASP A 1 203 ? 26.651 26.971 48.952 1.00 28.04 284 ASP A CA 1
ATOM 1439 C C . ASP A 1 203 ? 27.345 26.248 50.105 1.00 29.62 284 ASP A C 1
ATOM 1440 O O . ASP A 1 203 ? 27.487 26.830 51.199 1.00 29.39 284 ASP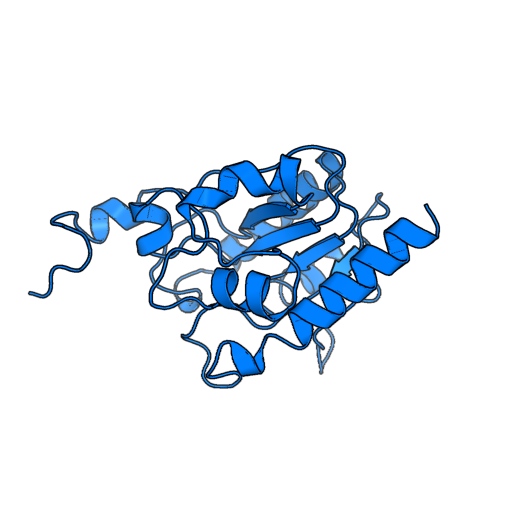 A O 1
ATOM 1445 N N . LYS A 1 204 ? 27.809 24.998 49.852 1.00 23.37 285 LYS A N 1
ATOM 1446 C CA . LYS A 1 204 ? 28.461 24.189 50.896 1.00 23.59 285 LYS A CA 1
ATOM 1447 C C . LYS A 1 204 ? 29.959 24.025 50.658 1.00 27.47 285 LYS A C 1
ATOM 1448 O O . LYS A 1 204 ? 30.688 23.661 51.573 1.00 28.01 285 LYS A O 1
ATOM 1454 N N . VAL A 1 205 ? 30.413 24.306 49.420 1.00 26.15 286 VAL A N 1
ATOM 1455 C CA A VAL A 1 205 ? 31.798 24.064 49.028 0.50 26.96 286 VAL A CA 1
ATOM 1456 C CA B VAL A 1 205 ? 31.801 24.128 48.982 0.50 26.56 286 VAL A CA 1
ATOM 1457 C C . VAL A 1 205 ? 32.810 24.838 49.907 1.00 29.42 286 VAL A C 1
ATOM 1458 O O . VAL A 1 205 ? 33.891 24.303 50.158 1.00 29.37 286 VAL A O 1
ATOM 1465 N N . HIS A 1 206 ? 32.448 26.039 50.420 1.00 27.46 287 HIS A N 1
ATOM 1466 C CA . HIS A 1 206 ? 33.317 26.811 51.324 1.00 28.98 287 HIS A CA 1
ATOM 1467 C C . HIS A 1 206 ? 33.823 25.906 52.476 1.00 30.75 287 HIS A C 1
ATOM 1468 O O . HIS A 1 206 ? 35.017 25.906 52.800 1.00 31.68 287 HIS A O 1
ATOM 1475 N N . TYR A 1 207 ? 32.911 25.127 53.081 1.00 26.71 288 TYR A N 1
ATOM 1476 C CA . TYR A 1 207 ? 33.268 24.234 54.203 1.00 27.78 288 TYR A CA 1
ATOM 1477 C C . TYR A 1 207 ? 34.215 23.095 53.787 1.00 29.81 288 TYR A C 1
ATOM 1478 O O . TYR A 1 207 ? 35.086 22.711 54.595 1.00 29.77 288 TYR A O 1
ATOM 1487 N N . TYR A 1 208 ? 34.087 22.599 52.531 1.00 27.39 289 TYR A N 1
ATOM 1488 C CA . TYR A 1 208 ? 34.977 21.554 52.001 1.00 27.09 289 TYR A CA 1
ATOM 1489 C C . TYR A 1 208 ? 36.343 22.157 51.702 1.00 31.19 289 TYR A C 1
ATOM 1490 O O . TYR A 1 208 ? 37.358 21.515 51.971 1.00 29.15 289 TYR A O 1
ATOM 1499 N N . ILE A 1 209 ? 36.381 23.404 51.180 1.00 29.71 290 ILE A N 1
ATOM 1500 C CA . ILE A 1 209 ? 37.654 24.075 50.918 1.00 29.59 290 ILE A CA 1
ATOM 1501 C C . ILE A 1 209 ? 38.400 24.281 52.226 1.00 33.51 290 ILE A C 1
ATOM 1502 O O . ILE A 1 209 ? 39.604 24.025 52.275 1.00 34.91 290 ILE A O 1
ATOM 1507 N N . LYS A 1 210 ? 37.699 24.757 53.288 1.00 30.85 291 LYS A N 1
ATOM 1508 C CA . LYS A 1 210 ? 38.338 24.983 54.589 1.00 30.82 291 LYS A CA 1
ATOM 1509 C C . LYS A 1 210 ? 38.809 23.665 55.197 1.00 32.73 291 LYS A C 1
ATOM 1510 O O . LYS A 1 210 ? 39.828 23.643 55.895 1.00 34.32 291 LYS A O 1
ATOM 1514 N N . LEU A 1 211 ? 38.086 22.568 54.905 1.00 28.46 292 LEU A N 1
ATOM 1515 C CA . LEU A 1 211 ? 38.460 21.227 55.340 1.00 27.31 292 LEU A CA 1
ATOM 1516 C C . LEU A 1 211 ? 39.779 20.829 54.674 1.00 33.43 292 LEU A C 1
ATOM 1517 O O . LEU A 1 211 ? 40.686 20.367 55.367 1.00 34.21 292 LEU A O 1
ATOM 1522 N N . LYS A 1 212 ? 39.896 21.038 53.342 1.00 31.71 293 LYS A N 1
ATOM 1523 C CA . LYS A 1 212 ? 41.128 20.768 52.586 1.00 32.89 293 LYS A CA 1
ATOM 1524 C C . LYS A 1 212 ? 42.302 21.596 53.162 1.00 35.98 293 LYS A C 1
ATOM 1525 O O . LYS A 1 212 ? 43.389 21.052 53.352 1.00 35.75 293 LYS A O 1
ATOM 1531 N N . ASP A 1 213 ? 42.075 22.904 53.443 1.00 34.59 294 ASP A N 1
ATOM 1532 C CA . ASP A 1 213 ? 43.088 23.810 54.004 1.00 35.65 294 ASP A CA 1
ATOM 1533 C C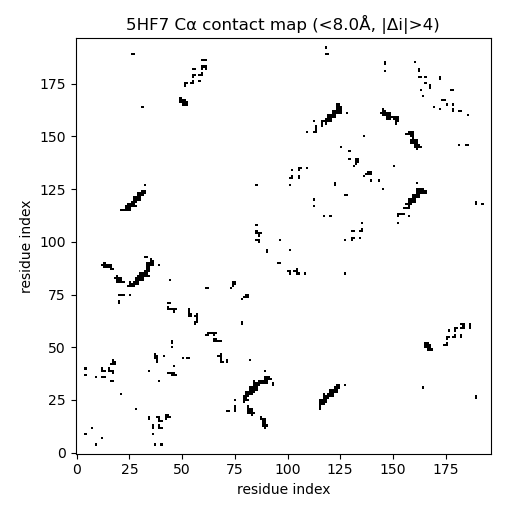 . ASP A 1 213 ? 43.585 23.282 55.355 1.00 39.62 294 ASP A C 1
ATOM 1534 O O . ASP A 1 213 ? 44.793 23.235 55.575 1.00 41.72 294 ASP A O 1
ATOM 1539 N N . LEU A 1 214 ? 42.655 22.850 56.239 1.00 35.47 295 LEU A N 1
ATOM 1540 C CA . LEU A 1 214 ? 42.983 22.284 57.556 1.00 35.76 295 LEU A CA 1
ATOM 1541 C C . LEU A 1 214 ? 43.796 20.979 57.408 1.00 40.73 295 LEU A C 1
ATOM 1542 O O . LEU A 1 214 ? 44.777 20.797 58.128 1.00 42.84 295 LEU A O 1
ATOM 1547 N N . ARG A 1 215 ? 43.414 20.110 56.447 1.00 38.67 296 ARG A N 1
ATOM 1548 C CA . ARG A 1 215 ? 44.099 18.844 56.156 1.00 38.07 296 ARG A CA 1
ATOM 1549 C C . ARG A 1 215 ? 45.553 19.122 55.724 1.00 42.46 296 ARG A C 1
ATOM 1550 O O . ARG A 1 215 ? 46.486 18.567 56.311 1.00 41.41 296 ARG A O 1
ATOM 1558 N N . ASP A 1 216 ? 45.732 20.000 54.715 1.00 40.96 297 ASP A N 1
ATOM 1559 C CA . ASP A 1 216 ? 47.031 20.408 54.160 1.00 42.48 297 ASP A CA 1
ATOM 1560 C C . ASP A 1 216 ? 47.942 21.026 55.220 1.00 48.68 297 ASP A C 1
ATOM 1561 O O . ASP A 1 216 ? 49.143 20.760 55.212 1.00 49.24 297 ASP A O 1
ATOM 1566 N N . GLN A 1 217 ? 47.358 21.813 56.149 1.00 46.93 298 GLN A N 1
ATOM 1567 C CA . GLN A 1 217 ? 48.039 22.466 57.274 1.00 48.68 298 GLN A CA 1
ATOM 1568 C C . GLN A 1 217 ? 48.556 21.427 58.297 1.00 53.27 298 GLN A C 1
ATOM 1569 O O . GLN A 1 217 ? 49.675 21.575 58.797 1.00 52.70 298 GLN A O 1
ATOM 1575 N N . LEU A 1 218 ? 47.743 20.396 58.622 1.00 50.65 299 LEU A N 1
ATOM 1576 C CA . LEU A 1 218 ? 48.150 19.347 59.569 1.00 52.20 299 LEU A CA 1
ATOM 1577 C C . LEU A 1 218 ? 49.275 18.496 58.988 1.00 60.84 299 LEU A C 1
ATOM 1578 O O . LEU A 1 218 ? 50.152 18.051 59.732 1.00 62.56 299 LEU A O 1
ATOM 1583 N N . LYS A 1 219 ? 49.246 18.274 57.658 1.00 59.42 300 LYS A N 1
ATOM 1584 C CA . LYS A 1 219 ? 50.251 17.506 56.921 1.00 61.62 300 LYS A CA 1
ATOM 1585 C C . LYS A 1 219 ? 51.539 18.319 56.680 1.00 72.14 300 LYS A C 1
ATOM 1586 O O . LYS A 1 219 ? 52.545 17.754 56.244 1.00 73.48 300 LYS A O 1
ATOM 1590 N N . GLY A 1 220 ? 51.492 19.622 56.977 1.00 72.29 301 GLY A N 1
ATOM 1591 C CA . GLY A 1 220 ? 52.625 20.533 56.858 1.00 75.81 301 GLY A CA 1
ATOM 1592 C C . GLY A 1 220 ? 53.564 20.405 58.040 1.00 86.20 301 GLY A C 1
ATOM 1593 O O . GLY A 1 220 ? 54.772 20.228 57.858 1.00 87.60 301 GLY A O 1
ATOM 1594 N N . ILE A 1 221 ? 52.997 20.473 59.267 1.00 62.24 302 ILE A N 1
ATOM 1595 C CA . ILE A 1 221 ? 53.711 20.338 60.542 1.00 63.44 302 ILE A CA 1
ATOM 1596 C C . ILE A 1 221 ? 54.263 18.907 60.727 1.00 69.60 302 ILE A C 1
ATOM 1597 O O . ILE A 1 221 ? 55.420 18.746 61.127 1.00 69.54 302 ILE A O 1
ATOM 1599 N N . GLU A 1 222 ? 53.436 17.881 60.421 1.00 66.74 303 GLU A N 1
ATOM 1600 C CA . GLU A 1 222 ? 53.801 16.465 60.522 1.00 94.52 303 GLU A CA 1
ATOM 1601 C C . GLU A 1 222 ? 54.431 15.973 59.221 1.00 118.44 303 GLU A C 1
ATOM 1602 O O . GLU A 1 222 ? 55.498 16.444 58.830 1.00 76.75 303 GLU A O 1
#

Secondary structure (DSSP, 8-state):
---SSTT--HHHHTT-----B--SS-SEEEEESS--HHHHHHTSSS-SSSB-HHHHHHHTTSSSS---GGGGGGHHHHHSEEEEES--S--SSGGG--HHHHHHHHHHHHHHHHHH--SEEEEESHHHHHHHIIIII----SS--SEE-S-PPTTS--EEEEE--SBTT-TTS-SHHHHHHHHHHHHHHHHHHHHH-

Foldseek 3Di:
DDDPQVPDDLVNLQVFWADWQADAAFQEEEEAAEAASVCSSVSFPQADPQFLVQVLCCVLPLDVDRDGRVCQNVCCVPRSYIYDYLAGGYDNDNVPDDLVRLLVSLVVVLVVCLVRVHQEYEYQAVVSVQSNCCNQVVDHDPDDDFAWDPDASPPGNYTYGYFHHRGCVDPVQNDSVSGSVSVNSVVVVSVVVVVVD